Protein AF-A0AAT9R6N8-F1 (afdb_monomer_lite)

pLDDT: mean 73.33, std 14.01, range [37.59, 91.81]

Sequence (185 aa):
MATAAVGALLLGGFPLAAIGKIHGLGDIALAAGGLALAMVGVFWAIWWTGEVLTPRFTTLRSLQDPPLADLRAEIAAAPELFFGPFGTTVEELGRACRLHTAVAVNLTARLARERDEDRSAELNRALTAARVNIAHATARRRALVELVHAWQVRGALRRARVQTMLASLLVVVGAVLFLLATDEG

Foldseek 3Di:
DVVVVVVCVVVVPPVVVLPVPQPDPVLVVLLVVLVVLLVVLVVLLVVLVVVLVDDDDQAPVCCPPPLNVVVVVVCQVPQCVLQPPQDSDPVSLVVQLVVLVVLLVVLVVVLVVDPDPVVNVVSVVVNVVSVVSNVVSVVSNVVSSVVSVVSVSVSSVVVSVVSNVVSVVSNVVSVVSNVVSRVVD

Structure (mmCIF, N/CA/C/O backbone):
data_AF-A0AAT9R6N8-F1
#
_entry.id   AF-A0AAT9R6N8-F1
#
loop_
_atom_site.group_PDB
_atom_site.id
_atom_site.type_symbol
_atom_site.label_atom_id
_atom_site.label_alt_id
_atom_site.label_comp_id
_atom_site.label_asym_id
_atom_site.label_entity_id
_atom_site.label_seq_id
_atom_site.pdbx_PDB_ins_code
_atom_site.Cartn_x
_atom_site.Cartn_y
_atom_site.Cartn_z
_atom_site.occupancy
_atom_site.B_iso_or_equiv
_atom_site.auth_seq_id
_atom_site.auth_comp_id
_atom_site.auth_asym_id
_atom_site.auth_atom_id
_atom_site.pdbx_PDB_model_num
ATOM 1 N N . MET A 1 1 ? 29.891 -4.255 -13.074 1.00 37.59 1 MET A N 1
ATOM 2 C CA . MET A 1 1 ? 31.247 -3.976 -13.597 1.00 37.59 1 MET A CA 1
ATOM 3 C C . MET A 1 1 ? 31.301 -3.730 -15.116 1.00 37.59 1 MET A C 1
ATOM 5 O O . MET A 1 1 ? 32.386 -3.529 -15.631 1.00 37.59 1 MET A O 1
ATOM 9 N N . ALA A 1 2 ? 30.169 -3.641 -15.833 1.00 45.34 2 ALA A N 1
ATOM 10 C CA . ALA A 1 2 ? 30.154 -3.271 -17.258 1.00 45.34 2 ALA A CA 1
ATOM 11 C C . ALA A 1 2 ? 30.266 -1.749 -17.510 1.00 45.34 2 ALA A C 1
ATOM 13 O O . ALA A 1 2 ? 30.797 -1.322 -18.527 1.00 45.34 2 ALA A O 1
ATOM 14 N N . THR A 1 3 ? 29.832 -0.913 -16.562 1.00 44.31 3 THR A N 1
ATOM 15 C CA . THR A 1 3 ? 29.860 0.558 -16.679 1.00 44.31 3 THR A CA 1
ATOM 16 C C . THR A 1 3 ? 31.271 1.148 -16.623 1.00 44.31 3 THR A C 1
ATOM 18 O O . THR A 1 3 ? 31.547 2.137 -17.293 1.00 44.31 3 THR A O 1
ATOM 21 N N . ALA A 1 4 ? 32.186 0.513 -15.884 1.00 43.03 4 ALA A N 1
ATOM 22 C CA . ALA A 1 4 ? 33.587 0.928 -15.815 1.00 43.03 4 ALA A CA 1
ATOM 23 C C . ALA A 1 4 ? 34.338 0.670 -17.134 1.00 43.03 4 ALA A C 1
ATOM 25 O O . ALA A 1 4 ? 35.190 1.464 -17.513 1.00 43.03 4 ALA A O 1
ATOM 26 N N . ALA A 1 5 ? 33.978 -0.392 -17.863 1.00 46.34 5 ALA A N 1
ATOM 27 C CA . ALA A 1 5 ? 34.578 -0.713 -19.155 1.00 46.34 5 ALA A CA 1
ATOM 28 C C . ALA A 1 5 ? 34.135 0.266 -20.255 1.00 46.34 5 ALA A C 1
ATOM 30 O O . ALA A 1 5 ? 34.955 0.694 -21.056 1.00 46.34 5 ALA A O 1
ATOM 31 N N . VAL A 1 6 ? 32.866 0.692 -20.249 1.00 52.72 6 VAL A N 1
ATOM 32 C CA . VAL A 1 6 ? 32.351 1.704 -21.193 1.00 52.72 6 VAL A CA 1
ATOM 33 C C . VAL A 1 6 ? 32.919 3.094 -20.885 1.00 52.72 6 VAL A C 1
ATOM 35 O O . VAL A 1 6 ? 33.288 3.824 -21.800 1.00 52.72 6 VAL A O 1
ATOM 38 N N . GLY A 1 7 ? 33.070 3.441 -19.601 1.00 43.38 7 GLY A N 1
ATOM 39 C CA . GLY A 1 7 ? 33.751 4.671 -19.186 1.00 43.38 7 GLY A CA 1
ATOM 40 C C . GLY A 1 7 ? 35.229 4.688 -19.584 1.00 43.38 7 GLY A C 1
ATOM 41 O O . GLY A 1 7 ? 35.713 5.702 -20.075 1.00 43.38 7 GLY A O 1
ATOM 42 N N . ALA A 1 8 ? 35.926 3.555 -19.455 1.00 48.56 8 ALA A N 1
ATOM 43 C CA . ALA A 1 8 ? 37.306 3.406 -19.910 1.00 48.56 8 ALA A CA 1
ATOM 44 C C . ALA A 1 8 ? 37.433 3.422 -21.443 1.00 48.56 8 ALA A C 1
ATOM 46 O O . ALA A 1 8 ? 38.432 3.916 -21.947 1.00 48.56 8 ALA A O 1
ATOM 47 N N . LEU A 1 9 ? 36.425 2.954 -22.187 1.00 51.56 9 LEU A N 1
ATOM 48 C CA . LEU A 1 9 ? 36.408 3.029 -23.652 1.00 51.56 9 LEU A CA 1
ATOM 49 C C . LEU A 1 9 ? 36.183 4.468 -24.163 1.00 51.56 9 LEU A C 1
ATOM 51 O O . LEU A 1 9 ? 36.751 4.854 -25.178 1.00 51.56 9 LEU A O 1
ATOM 55 N N . LEU A 1 10 ? 35.386 5.272 -23.446 1.00 51.88 10 LEU A N 1
ATOM 56 C CA . LEU A 1 10 ? 35.118 6.679 -23.783 1.00 51.88 10 LEU A CA 1
ATOM 57 C C . LEU A 1 10 ? 36.231 7.641 -23.327 1.00 51.88 10 LEU A C 1
ATOM 59 O O . LEU A 1 10 ? 36.491 8.630 -24.006 1.00 51.88 10 LEU A O 1
ATOM 63 N N . LEU A 1 11 ? 36.890 7.367 -22.195 1.00 49.91 11 LEU A N 1
ATOM 64 C CA . LEU A 1 11 ? 38.003 8.179 -21.670 1.00 49.91 11 LEU A CA 1
ATOM 65 C C . LEU A 1 11 ? 39.380 7.708 -22.165 1.00 49.91 11 LEU A C 1
ATOM 67 O O . LEU A 1 11 ? 40.318 8.500 -22.232 1.00 49.91 11 LEU A O 1
ATOM 71 N N . GLY A 1 12 ? 39.516 6.430 -22.516 1.00 46.19 12 GLY A N 1
ATOM 72 C CA . GLY A 1 12 ? 40.761 5.793 -22.935 1.00 46.19 12 GLY A CA 1
ATOM 73 C C . GLY A 1 12 ? 41.055 5.975 -24.419 1.00 46.19 12 GLY A C 1
ATOM 74 O O . GLY A 1 12 ? 41.117 5.002 -25.157 1.00 46.19 12 GLY A O 1
ATOM 75 N N . GLY A 1 13 ? 41.242 7.218 -24.860 1.00 46.34 13 GLY A N 1
ATOM 76 C CA . GLY A 1 13 ? 42.179 7.558 -25.941 1.00 46.34 13 GLY A CA 1
ATOM 77 C C . GLY A 1 13 ? 41.947 7.024 -27.362 1.00 46.34 13 GLY A C 1
ATOM 78 O O . GLY A 1 13 ? 42.734 7.371 -28.236 1.00 46.34 13 GLY A O 1
ATOM 79 N N . PHE A 1 14 ? 40.906 6.243 -27.651 1.00 47.03 14 PHE A N 1
ATOM 80 C CA . PHE A 1 14 ? 40.629 5.781 -29.019 1.00 47.03 14 PHE A CA 1
ATOM 81 C C . PHE A 1 14 ? 40.011 6.837 -29.964 1.00 47.03 14 PHE A C 1
ATOM 83 O O . PHE A 1 14 ? 40.351 6.814 -31.147 1.00 47.03 14 PHE A O 1
ATOM 90 N N . PRO A 1 15 ? 39.194 7.820 -29.515 1.00 48.53 15 PRO A N 1
ATOM 91 C CA . PRO A 1 15 ? 38.593 8.789 -30.440 1.00 48.53 15 PRO A CA 1
ATOM 92 C C . PRO A 1 15 ? 39.596 9.785 -31.042 1.00 48.53 15 PRO A C 1
ATOM 94 O O . PRO A 1 15 ? 39.320 10.381 -32.076 1.00 48.53 15 PRO A O 1
ATOM 97 N N . LEU A 1 16 ? 40.760 9.984 -30.412 1.00 43.94 16 LEU A N 1
ATOM 98 C CA . LEU A 1 16 ? 41.745 10.977 -30.858 1.00 43.94 16 LEU A CA 1
ATOM 99 C C . LEU A 1 16 ? 42.664 10.460 -31.976 1.00 43.94 16 LEU A C 1
ATOM 101 O O . LEU A 1 16 ? 43.246 11.266 -32.695 1.00 43.94 16 LEU A O 1
ATOM 105 N N . ALA A 1 17 ? 42.761 9.140 -32.169 1.00 47.09 17 ALA A N 1
ATOM 106 C CA . ALA A 1 17 ? 43.573 8.544 -33.233 1.00 47.09 17 ALA A CA 1
ATOM 107 C C . ALA A 1 17 ? 42.864 8.521 -34.605 1.00 47.09 17 ALA A C 1
ATOM 109 O O . ALA A 1 17 ? 43.527 8.375 -35.628 1.00 47.09 17 ALA A O 1
ATOM 110 N N . ALA A 1 18 ? 41.537 8.701 -34.642 1.00 47.19 18 ALA A N 1
ATOM 111 C CA . ALA A 1 18 ? 40.725 8.587 -35.860 1.00 47.19 18 ALA A CA 1
ATOM 112 C C . ALA A 1 18 ? 40.313 9.936 -36.488 1.00 47.19 18 ALA A C 1
ATOM 114 O O . ALA A 1 18 ? 39.728 9.963 -37.568 1.00 47.19 18 ALA A O 1
ATOM 115 N N . ILE A 1 19 ? 40.661 11.073 -35.868 1.00 47.75 19 ILE A N 1
ATOM 116 C CA . ILE A 1 19 ? 40.322 12.420 -36.379 1.00 47.75 19 ILE A CA 1
ATOM 117 C C . ILE A 1 19 ? 40.991 12.714 -37.739 1.00 47.75 19 ILE A C 1
ATOM 119 O O . ILE A 1 19 ? 40.532 13.576 -38.482 1.00 47.75 19 ILE A O 1
ATOM 123 N N . GLY A 1 20 ? 42.037 11.970 -38.110 1.00 46.25 20 GLY A N 1
ATOM 124 C CA . GLY A 1 20 ? 42.764 12.154 -39.369 1.00 46.25 20 GLY A CA 1
ATOM 125 C C . GLY A 1 20 ? 42.122 11.555 -40.630 1.00 46.25 20 GLY A C 1
ATOM 126 O O . GLY A 1 20 ? 42.688 11.739 -41.704 1.00 46.25 20 GLY A O 1
ATOM 127 N N . LYS A 1 21 ? 40.994 10.832 -40.537 1.00 47.84 21 LYS A N 1
ATOM 128 C CA . LYS A 1 21 ? 40.436 10.056 -41.669 1.00 47.84 21 LYS A CA 1
ATOM 129 C C . LYS A 1 21 ? 39.046 10.468 -42.162 1.00 47.84 21 LYS A C 1
ATOM 131 O O . LYS A 1 21 ? 38.583 9.941 -43.165 1.00 47.84 21 LYS A O 1
ATOM 136 N N . ILE A 1 22 ? 38.411 11.461 -41.548 1.00 48.31 22 ILE A N 1
ATOM 137 C CA . ILE A 1 22 ? 37.042 11.862 -41.897 1.00 48.31 22 ILE A CA 1
ATOM 138 C C . ILE A 1 22 ? 37.070 12.782 -43.132 1.00 48.31 22 ILE A C 1
ATOM 140 O O . ILE A 1 22 ? 37.383 13.965 -43.010 1.00 48.31 22 ILE A O 1
ATOM 144 N N . HIS A 1 23 ? 36.765 12.255 -44.324 1.00 49.88 23 HIS A N 1
ATOM 145 C CA . HIS A 1 23 ? 36.825 13.011 -45.591 1.00 49.88 23 HIS A CA 1
ATOM 146 C C . HIS A 1 23 ? 35.449 13.385 -46.186 1.00 49.88 23 HIS A C 1
ATOM 148 O O . HIS A 1 23 ? 35.392 13.917 -47.295 1.00 49.88 23 HIS A O 1
ATOM 154 N N . GLY A 1 24 ? 34.337 13.204 -45.457 1.00 56.88 24 GLY A N 1
ATOM 155 C CA . GLY A 1 24 ? 32.991 13.532 -45.947 1.00 56.88 24 GLY A CA 1
ATOM 156 C C . GLY A 1 24 ? 32.062 14.180 -44.913 1.00 56.88 24 GLY A C 1
ATOM 157 O O . GLY A 1 24 ? 32.023 13.790 -43.749 1.00 56.88 24 GLY A O 1
ATOM 158 N N . LEU A 1 25 ? 31.237 15.144 -45.355 1.00 58.31 25 LEU A N 1
ATOM 159 C CA . LEU A 1 25 ? 30.148 15.739 -44.552 1.00 58.31 25 LEU A CA 1
ATOM 160 C C . LEU A 1 25 ? 29.141 14.685 -44.045 1.00 58.31 25 LEU A C 1
ATOM 162 O O . LEU A 1 25 ? 28.528 14.884 -42.997 1.00 58.31 25 LEU A O 1
ATOM 166 N N . GLY A 1 26 ? 28.985 13.574 -44.776 1.00 58.38 26 GLY A N 1
ATOM 167 C CA . GLY A 1 26 ? 28.140 12.441 -44.391 1.00 58.38 26 GLY A CA 1
ATOM 168 C C . GLY A 1 26 ? 28.642 11.730 -43.134 1.00 58.38 26 GLY A C 1
ATOM 169 O O . GLY A 1 26 ? 27.860 11.517 -42.211 1.00 58.38 26 GLY A O 1
ATOM 170 N N . ASP A 1 27 ? 29.946 11.470 -43.047 1.00 58.12 27 ASP A N 1
ATOM 171 C CA . ASP A 1 27 ? 30.563 10.765 -41.916 1.00 58.12 27 ASP A CA 1
ATOM 172 C C . ASP A 1 27 ? 30.564 11.626 -40.649 1.00 58.12 27 ASP A C 1
ATOM 174 O O . ASP A 1 27 ? 30.305 11.136 -39.550 1.00 58.12 27 ASP A O 1
ATOM 178 N N . ILE A 1 28 ? 30.746 12.944 -40.802 1.00 62.62 28 ILE A N 1
ATOM 179 C CA . ILE A 1 28 ? 30.618 13.913 -39.703 1.00 62.62 28 ILE A CA 1
ATOM 180 C C . ILE A 1 28 ? 29.183 13.931 -39.160 1.00 62.62 28 ILE A C 1
ATOM 182 O O . ILE A 1 28 ? 28.985 13.926 -37.943 1.00 62.62 28 ILE A O 1
ATOM 186 N N . ALA A 1 29 ? 28.176 13.938 -40.039 1.00 67.38 29 ALA A N 1
ATOM 187 C CA . ALA A 1 29 ? 26.772 13.923 -39.631 1.00 67.38 29 ALA A CA 1
ATOM 188 C C . ALA A 1 29 ? 26.394 12.610 -38.925 1.00 67.38 29 ALA A C 1
ATOM 190 O O . ALA A 1 29 ? 25.669 12.630 -37.928 1.00 67.38 29 ALA A O 1
ATOM 191 N N . LEU A 1 30 ? 26.923 11.480 -39.398 1.00 65.38 30 LEU A N 1
ATOM 192 C CA . LEU A 1 30 ? 26.716 10.158 -38.807 1.00 65.38 30 LEU A CA 1
ATOM 193 C C . LEU A 1 30 ? 27.395 10.028 -37.435 1.00 65.38 30 LEU A C 1
ATOM 195 O O . LEU A 1 30 ? 26.761 9.582 -36.476 1.00 65.38 30 LEU A O 1
ATOM 199 N N . ALA A 1 31 ? 28.639 10.497 -37.304 1.00 63.94 31 ALA A N 1
ATOM 200 C CA . ALA A 1 31 ? 29.373 10.509 -36.041 1.00 63.94 31 ALA A CA 1
ATOM 201 C C . ALA A 1 31 ? 28.718 11.434 -35.000 1.00 63.94 31 ALA A C 1
ATOM 203 O O . ALA A 1 31 ? 28.517 11.037 -33.849 1.00 63.94 31 ALA A O 1
ATOM 204 N N . ALA A 1 32 ? 28.318 12.646 -35.404 1.00 69.38 32 ALA A N 1
ATOM 205 C CA . ALA A 1 32 ? 27.594 13.578 -34.539 1.00 69.38 32 ALA A CA 1
ATOM 206 C C . ALA A 1 32 ? 26.216 13.028 -34.130 1.00 69.38 32 ALA A C 1
ATOM 208 O O . ALA A 1 32 ? 25.821 13.149 -32.968 1.00 69.38 32 ALA A O 1
ATOM 209 N N . GLY A 1 33 ? 25.508 12.375 -35.057 1.00 69.00 33 GLY A N 1
ATOM 210 C CA . GLY A 1 33 ? 24.232 11.710 -34.796 1.00 69.00 33 GLY A CA 1
ATOM 211 C C . GLY A 1 33 ? 24.358 10.564 -33.793 1.00 69.00 33 GLY A C 1
ATOM 212 O O . GLY A 1 33 ?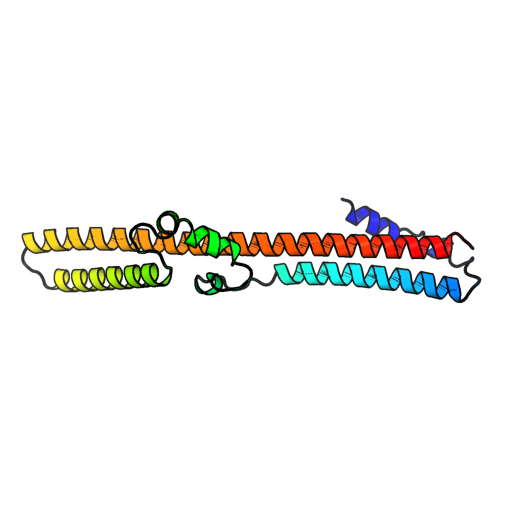 23.588 10.508 -32.834 1.00 69.00 33 GLY A O 1
ATOM 213 N N . GLY A 1 34 ? 25.360 9.693 -33.956 1.00 67.19 34 GLY A N 1
ATOM 214 C CA . GLY A 1 34 ? 25.644 8.592 -33.029 1.00 67.19 34 GLY A CA 1
ATOM 215 C C . GLY A 1 34 ? 25.982 9.081 -31.617 1.00 67.19 34 GLY A C 1
ATOM 216 O O . GLY A 1 34 ? 25.442 8.563 -30.634 1.00 67.19 34 GLY A O 1
ATOM 217 N N . LEU A 1 35 ? 26.796 10.138 -31.512 1.00 69.81 35 LEU A N 1
ATOM 218 C CA . LEU A 1 35 ? 27.145 10.766 -30.235 1.00 69.81 35 LEU A CA 1
ATOM 219 C C . LEU A 1 35 ? 25.921 11.389 -29.545 1.00 69.81 35 LEU A C 1
ATOM 221 O O . LEU A 1 35 ? 25.713 11.181 -28.348 1.00 69.81 35 LEU A O 1
ATOM 225 N N . ALA A 1 36 ? 25.082 12.112 -30.293 1.00 71.88 36 ALA A N 1
ATOM 226 C CA . ALA A 1 36 ? 23.853 12.700 -29.763 1.00 71.88 36 ALA A CA 1
ATOM 227 C C . ALA A 1 36 ? 22.883 11.621 -29.256 1.00 71.88 36 ALA A C 1
ATOM 229 O O . ALA A 1 36 ? 22.321 11.756 -28.167 1.00 71.88 36 ALA A O 1
ATOM 230 N N . LEU A 1 37 ? 22.737 10.516 -29.995 1.00 71.88 37 LEU A N 1
ATOM 231 C CA . LEU A 1 37 ? 21.903 9.379 -29.595 1.00 71.88 37 LEU A CA 1
ATOM 232 C C . LEU A 1 37 ? 22.395 8.753 -28.281 1.00 71.88 37 LEU A C 1
ATOM 234 O O . LEU A 1 37 ? 21.602 8.488 -27.374 1.00 71.88 37 LEU A O 1
ATOM 238 N N . ALA A 1 38 ? 23.712 8.564 -28.155 1.00 67.00 38 ALA A N 1
ATOM 239 C CA . ALA A 1 38 ? 24.330 8.040 -26.942 1.00 67.00 38 ALA A CA 1
ATOM 240 C C . ALA A 1 38 ? 24.110 8.979 -25.743 1.00 67.00 38 ALA A C 1
ATOM 242 O O . ALA A 1 38 ? 23.736 8.518 -24.663 1.00 67.00 38 ALA A O 1
ATOM 243 N N . MET A 1 39 ? 24.258 10.296 -25.934 1.00 71.19 39 MET A N 1
ATOM 244 C CA . MET A 1 39 ? 23.984 11.291 -24.890 1.00 71.19 39 MET A CA 1
ATOM 245 C C . MET A 1 39 ? 22.522 11.284 -24.437 1.00 71.19 39 MET A C 1
ATOM 247 O O . MET A 1 39 ? 22.259 11.330 -23.234 1.00 71.19 39 MET A O 1
ATOM 251 N N . VAL A 1 40 ? 21.571 11.179 -25.370 1.00 73.12 40 VAL A N 1
ATOM 252 C CA . VAL A 1 40 ? 20.142 11.057 -25.042 1.00 73.12 40 VAL A CA 1
ATOM 253 C C . VAL A 1 40 ? 19.888 9.794 -24.221 1.00 73.12 40 VAL A C 1
ATOM 255 O O . VAL A 1 40 ? 19.179 9.860 -23.220 1.00 73.12 40 VAL A O 1
ATOM 258 N N . GLY A 1 41 ? 20.515 8.666 -24.570 1.00 67.44 41 GLY A N 1
ATOM 259 C CA . GLY A 1 41 ? 20.397 7.417 -23.810 1.00 67.44 41 GLY A CA 1
ATOM 260 C C . GLY A 1 41 ? 20.907 7.547 -22.374 1.00 67.44 41 GLY A C 1
ATOM 261 O O . GLY A 1 41 ? 20.244 7.107 -21.433 1.00 67.44 41 GLY A O 1
ATOM 262 N N . VAL A 1 42 ? 22.050 8.211 -22.188 1.00 70.38 42 VAL A N 1
ATOM 263 C CA . VAL A 1 42 ? 22.617 8.483 -20.858 1.00 70.38 42 VAL A CA 1
ATOM 264 C C . VAL A 1 42 ? 21.707 9.410 -20.050 1.00 70.38 42 VAL A C 1
ATOM 266 O O . VAL A 1 42 ? 21.387 9.098 -18.902 1.00 70.38 42 VAL A O 1
ATOM 269 N N . PHE A 1 43 ? 21.240 10.514 -20.638 1.00 71.44 43 PHE A N 1
ATOM 270 C CA . PHE A 1 43 ? 20.344 11.453 -19.960 1.00 71.44 43 PHE A CA 1
ATOM 271 C C . PHE A 1 43 ? 19.022 10.786 -19.560 1.00 71.44 43 PHE A C 1
ATOM 273 O O . PHE A 1 43 ? 18.549 10.952 -18.436 1.00 71.44 43 PHE A O 1
ATOM 280 N N . TRP A 1 44 ? 18.469 9.957 -20.446 1.00 72.25 44 TRP A N 1
ATOM 281 C CA . TRP A 1 44 ? 17.259 9.178 -20.198 1.00 72.25 44 TRP A CA 1
ATOM 282 C C . TRP A 1 44 ? 17.422 8.203 -19.024 1.00 72.25 44 TRP A C 1
ATOM 284 O O . TRP A 1 44 ? 16.549 8.114 -18.159 1.00 72.25 44 TRP A O 1
ATOM 294 N N . ALA A 1 45 ? 18.564 7.514 -18.941 1.00 67.00 45 ALA A N 1
ATOM 295 C CA . ALA A 1 45 ? 18.873 6.617 -17.829 1.00 67.00 45 ALA A CA 1
ATOM 296 C C . ALA A 1 45 ? 19.010 7.366 -16.491 1.00 67.00 45 ALA A C 1
ATOM 298 O O . ALA A 1 45 ? 18.501 6.901 -15.466 1.00 67.00 45 ALA A O 1
ATOM 299 N N . ILE A 1 46 ? 19.660 8.536 -16.494 1.00 70.19 46 ILE A N 1
ATOM 300 C CA . ILE A 1 46 ? 19.811 9.385 -15.301 1.00 70.19 46 ILE A CA 1
ATOM 301 C C . ILE A 1 46 ? 18.445 9.884 -14.825 1.00 70.19 46 ILE A C 1
ATOM 303 O O . ILE A 1 46 ? 18.130 9.762 -13.641 1.00 70.19 46 ILE A O 1
ATOM 307 N N . TRP A 1 47 ? 17.612 10.380 -15.742 1.00 72.44 47 TRP A N 1
ATOM 308 C CA . TRP A 1 47 ? 16.274 10.882 -15.430 1.00 72.44 47 TRP A CA 1
ATOM 309 C C . TRP A 1 47 ? 15.401 9.816 -14.758 1.00 72.44 47 TRP A C 1
ATOM 311 O O . TRP A 1 47 ? 14.837 10.050 -13.689 1.00 72.44 47 TRP A O 1
ATOM 321 N N . TRP A 1 48 ? 15.362 8.607 -15.326 1.00 67.00 48 TRP A N 1
ATOM 322 C CA . TRP A 1 48 ? 14.582 7.502 -14.761 1.00 67.00 48 TRP A CA 1
ATOM 323 C C . TRP A 1 48 ? 15.102 7.041 -13.396 1.00 67.00 48 TRP A C 1
ATOM 325 O O . TRP A 1 48 ? 14.324 6.665 -12.520 1.00 67.00 48 TRP A O 1
ATOM 335 N N . THR A 1 49 ? 16.417 7.103 -13.185 1.00 60.69 49 THR A N 1
ATOM 336 C CA . THR A 1 49 ? 17.026 6.794 -11.883 1.00 60.69 49 THR A CA 1
ATOM 337 C C . THR A 1 49 ? 16.663 7.854 -10.835 1.00 60.69 49 THR A C 1
ATOM 339 O O . THR A 1 49 ? 16.414 7.515 -9.678 1.00 60.69 49 THR A O 1
ATOM 342 N N . GLY A 1 50 ? 16.559 9.124 -11.239 1.00 59.66 50 GLY A N 1
ATOM 343 C CA . GLY A 1 50 ? 16.136 10.233 -10.380 1.00 59.66 50 GLY A CA 1
ATOM 344 C C . GLY A 1 50 ? 14.679 10.135 -9.923 1.00 59.66 50 GLY A C 1
ATOM 345 O O . GLY A 1 50 ? 14.373 10.426 -8.768 1.00 59.66 50 GLY A O 1
ATOM 346 N N . GLU A 1 51 ? 13.778 9.657 -10.783 1.00 60.06 51 GLU A N 1
ATOM 347 C CA . GLU A 1 51 ? 12.352 9.536 -10.448 1.00 60.06 51 GLU A CA 1
ATOM 348 C C . GLU A 1 51 ? 12.097 8.515 -9.320 1.00 60.06 51 GLU A C 1
ATOM 350 O O . GLU A 1 51 ? 11.191 8.694 -8.506 1.00 60.06 51 GLU A O 1
ATOM 355 N N . VAL A 1 52 ? 12.956 7.496 -9.193 1.00 56.56 52 VAL A N 1
ATOM 356 C CA . VAL A 1 52 ? 12.913 6.500 -8.104 1.00 56.56 52 VAL A CA 1
ATOM 357 C C . VAL A 1 52 ? 13.320 7.099 -6.747 1.00 56.56 52 VAL A C 1
ATOM 359 O O . VAL A 1 52 ? 12.886 6.607 -5.706 1.00 56.56 52 VAL A O 1
ATOM 362 N N . LEU A 1 53 ? 14.111 8.177 -6.7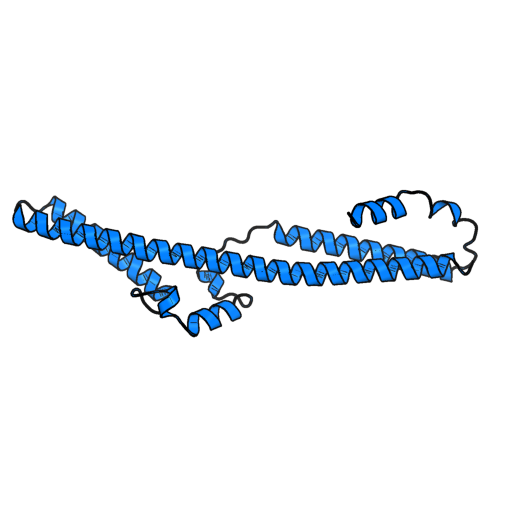39 1.00 50.22 53 LEU A N 1
ATOM 363 C CA . LEU A 1 53 ? 14.640 8.816 -5.526 1.00 50.22 53 LEU A CA 1
ATOM 364 C C . LEU A 1 53 ? 13.691 9.852 -4.905 1.00 50.22 53 LEU A C 1
ATOM 366 O O . LEU A 1 53 ? 13.992 10.370 -3.832 1.00 50.22 53 LEU A O 1
ATOM 370 N N . THR A 1 54 ? 12.546 10.148 -5.533 1.00 49.16 54 THR A N 1
ATOM 371 C CA . THR A 1 54 ? 11.526 11.041 -4.956 1.00 49.16 54 THR A CA 1
ATOM 372 C C . THR A 1 54 ? 10.417 10.221 -4.287 1.00 49.16 54 THR A C 1
ATOM 374 O O . THR A 1 54 ? 9.516 9.718 -4.964 1.00 49.16 54 THR A O 1
ATOM 377 N N . PRO A 1 55 ? 10.459 10.026 -2.953 1.00 50.78 55 PRO A N 1
ATOM 378 C CA . PRO A 1 55 ? 9.481 9.193 -2.269 1.00 50.78 55 PRO A CA 1
ATOM 379 C C . PRO A 1 55 ? 8.099 9.844 -2.349 1.00 50.78 55 PRO A C 1
ATOM 381 O O . PRO A 1 55 ? 7.848 10.906 -1.780 1.00 50.78 55 PRO A O 1
ATOM 384 N N . ARG A 1 56 ? 7.174 9.189 -3.051 1.00 58.75 56 ARG A N 1
ATOM 385 C CA . ARG A 1 56 ? 5.757 9.553 -3.009 1.00 58.75 56 ARG A CA 1
ATOM 386 C C . ARG A 1 56 ? 5.184 9.090 -1.674 1.00 58.75 56 ARG A C 1
ATOM 388 O O . ARG A 1 56 ? 5.385 7.945 -1.278 1.00 58.75 56 ARG A O 1
ATOM 395 N N . PHE A 1 57 ? 4.456 9.963 -0.984 1.00 55.06 57 PHE A N 1
ATOM 396 C CA . PHE A 1 57 ? 3.757 9.599 0.247 1.00 55.06 57 PHE A CA 1
ATOM 397 C C . PHE A 1 57 ? 2.735 8.481 -0.029 1.00 55.06 57 PHE A C 1
ATOM 399 O O . PHE A 1 57 ? 1.687 8.717 -0.631 1.00 55.06 57 PHE A O 1
ATOM 406 N N . THR A 1 58 ? 3.032 7.256 0.413 1.00 62.91 58 THR A N 1
ATOM 407 C CA . THR A 1 58 ? 2.127 6.110 0.272 1.00 62.91 58 THR A CA 1
ATOM 408 C C . THR A 1 58 ? 1.036 6.184 1.340 1.00 62.91 58 THR A C 1
ATOM 410 O O . THR A 1 58 ? 1.303 6.207 2.540 1.00 62.91 58 THR A O 1
ATOM 413 N N . THR A 1 59 ? -0.225 6.196 0.912 1.00 70.50 59 THR A N 1
ATOM 414 C CA . THR A 1 59 ? -1.394 6.111 1.802 1.00 70.50 59 THR A CA 1
ATOM 415 C C . THR A 1 59 ? -2.367 5.064 1.276 1.00 70.50 59 THR A C 1
ATOM 417 O O . THR A 1 59 ? -2.328 4.718 0.100 1.00 70.50 59 THR A O 1
ATOM 420 N N . LEU A 1 60 ? -3.308 4.588 2.093 1.00 71.44 60 LEU A N 1
ATOM 421 C CA . LEU A 1 60 ? -4.335 3.645 1.619 1.00 71.44 60 LEU A CA 1
ATOM 422 C C . LEU A 1 60 ? -5.236 4.227 0.517 1.00 71.44 60 LEU A C 1
ATOM 424 O O . LEU A 1 60 ? -5.873 3.474 -0.209 1.00 71.44 60 LEU A O 1
ATOM 428 N N . ARG A 1 61 ? -5.258 5.556 0.347 1.00 71.62 61 ARG A N 1
ATOM 429 C CA . ARG A 1 61 ? -5.944 6.212 -0.772 1.00 71.62 61 ARG A CA 1
ATOM 430 C C . ARG A 1 61 ? -5.251 5.947 -2.112 1.00 71.62 61 ARG A C 1
ATOM 432 O O . ARG A 1 61 ? -5.936 5.867 -3.123 1.00 71.62 61 ARG A O 1
ATOM 439 N N . SER A 1 62 ? -3.931 5.737 -2.105 1.00 71.31 62 SER A N 1
ATOM 440 C CA . SER A 1 62 ? -3.167 5.389 -3.314 1.00 71.31 62 SER A CA 1
ATOM 441 C C . SER A 1 62 ? -3.551 4.028 -3.898 1.00 71.31 62 SER A C 1
ATOM 443 O O . SER A 1 62 ? -3.282 3.763 -5.058 1.00 71.31 62 SER A O 1
ATOM 445 N N . LEU A 1 63 ? -4.277 3.188 -3.152 1.00 72.56 63 LEU A N 1
ATOM 446 C CA . LEU A 1 63 ? -4.843 1.932 -3.656 1.00 72.56 63 LEU A CA 1
ATOM 447 C C . LEU A 1 63 ? -5.852 2.152 -4.804 1.00 72.56 63 LEU A C 1
ATOM 449 O O . LEU A 1 63 ? -6.153 1.224 -5.548 1.00 72.56 63 LEU A O 1
ATOM 453 N N . GLN A 1 64 ? -6.354 3.382 -4.971 1.00 77.38 64 GLN A N 1
ATOM 454 C CA . GLN A 1 64 ? -7.190 3.758 -6.111 1.00 77.38 64 GLN A CA 1
ATOM 455 C C . GLN A 1 64 ? -6.397 4.108 -7.374 1.00 77.38 64 GLN A C 1
ATOM 457 O O . GLN A 1 64 ? -6.987 4.160 -8.456 1.00 77.38 64 GLN A O 1
ATOM 462 N N . ASP A 1 65 ? -5.085 4.310 -7.261 1.00 78.69 65 ASP A N 1
ATOM 463 C CA . ASP A 1 65 ? -4.257 4.744 -8.377 1.00 78.69 65 ASP A CA 1
ATOM 464 C C . ASP A 1 65 ? -4.205 3.653 -9.470 1.00 78.69 65 ASP A C 1
ATOM 466 O O . ASP A 1 65 ? -4.059 2.466 -9.157 1.00 78.69 65 ASP A O 1
ATOM 470 N N . PRO A 1 66 ? -4.255 4.026 -10.767 1.00 77.38 66 PRO A N 1
ATOM 471 C CA . PRO A 1 66 ? -4.173 3.084 -11.886 1.00 77.38 66 PRO A CA 1
ATOM 472 C C . PRO A 1 66 ? -3.047 2.031 -11.807 1.00 77.38 66 PRO A C 1
ATOM 474 O O . PRO A 1 66 ? -3.327 0.868 -12.092 1.00 77.38 66 PRO A O 1
ATOM 477 N N . PRO A 1 67 ? -1.797 2.356 -11.396 1.00 73.00 67 PRO A N 1
ATOM 478 C CA . PRO A 1 67 ? -0.715 1.367 -11.318 1.00 73.00 67 PRO A CA 1
ATOM 479 C C . PRO A 1 67 ? -0.916 0.271 -10.261 1.00 73.00 67 PRO A C 1
ATOM 481 O O . PRO A 1 67 ? -0.141 -0.681 -10.237 1.00 73.00 67 PRO A O 1
ATOM 484 N N . LEU A 1 68 ? -1.914 0.395 -9.384 1.00 79.50 68 LEU A N 1
ATOM 485 C CA . LEU A 1 68 ? -2.241 -0.590 -8.350 1.00 79.50 68 LEU A CA 1
ATOM 486 C C . LEU A 1 68 ? -3.496 -1.407 -8.696 1.00 79.50 68 LEU A C 1
ATOM 488 O O . LEU A 1 68 ? -4.021 -2.108 -7.834 1.00 79.50 68 LEU A O 1
ATOM 492 N N . ALA A 1 69 ? -3.963 -1.356 -9.949 1.00 81.38 69 ALA A N 1
ATOM 493 C CA . ALA A 1 69 ? -5.128 -2.111 -10.408 1.00 81.38 69 ALA A CA 1
ATOM 494 C C . ALA A 1 69 ? -4.995 -3.626 -10.167 1.00 81.38 69 ALA A C 1
ATOM 496 O O . ALA A 1 69 ? -5.949 -4.231 -9.686 1.00 81.38 69 ALA A O 1
ATOM 497 N N . ASP A 1 70 ? -3.814 -4.202 -10.410 1.00 80.88 70 ASP A N 1
ATOM 498 C CA . ASP A 1 70 ? -3.544 -5.627 -10.168 1.00 80.88 70 ASP A CA 1
ATOM 499 C C . ASP A 1 70 ? -3.655 -5.975 -8.678 1.00 80.88 70 ASP A C 1
ATOM 501 O O . ASP A 1 70 ? -4.318 -6.938 -8.304 1.00 80.88 70 ASP A O 1
ATOM 505 N N . LEU A 1 71 ? -3.072 -5.143 -7.805 1.00 82.06 71 LEU A N 1
ATOM 506 C CA . LEU A 1 71 ? -3.185 -5.318 -6.356 1.00 82.06 71 LEU A CA 1
ATOM 507 C C . LEU A 1 71 ? -4.643 -5.196 -5.895 1.00 82.06 71 LEU A C 1
ATOM 509 O O . LEU A 1 71 ? -5.090 -5.948 -5.035 1.00 82.06 71 LEU A O 1
ATOM 513 N N . ARG A 1 72 ? -5.403 -4.258 -6.467 1.00 85.81 72 ARG A N 1
ATOM 514 C CA . ARG A 1 72 ? -6.829 -4.099 -6.166 1.00 85.81 72 ARG A CA 1
ATOM 515 C C . ARG A 1 72 ? -7.640 -5.315 -6.615 1.00 85.81 72 ARG A C 1
ATOM 517 O O . ARG A 1 72 ? -8.553 -5.699 -5.894 1.00 85.81 72 ARG A O 1
ATOM 524 N N . ALA A 1 73 ? -7.312 -5.914 -7.758 1.00 85.38 73 ALA A N 1
ATOM 525 C CA . ALA A 1 73 ? -7.950 -7.143 -8.224 1.00 85.38 73 ALA A CA 1
ATOM 526 C C . ALA A 1 73 ? -7.657 -8.321 -7.280 1.00 85.38 73 ALA A C 1
ATOM 528 O O . ALA A 1 73 ? -8.581 -9.037 -6.905 1.00 85.38 73 ALA A O 1
ATOM 529 N N . GLU A 1 74 ? -6.412 -8.459 -6.817 1.00 85.81 74 GLU A N 1
ATOM 530 C CA . GLU A 1 74 ? -6.020 -9.485 -5.840 1.00 85.81 74 GLU A CA 1
ATOM 531 C C . GLU A 1 74 ? -6.758 -9.311 -4.501 1.00 85.81 74 GLU A C 1
ATOM 533 O O . GLU A 1 74 ? -7.301 -10.261 -3.939 1.00 85.81 74 GLU A O 1
ATOM 538 N N . ILE A 1 75 ? -6.847 -8.069 -4.009 1.00 86.75 75 ILE A N 1
ATOM 539 C CA . ILE A 1 75 ? -7.591 -7.746 -2.785 1.00 86.75 75 ILE A CA 1
ATOM 540 C C . ILE A 1 75 ? -9.085 -8.030 -2.960 1.00 86.75 75 ILE A C 1
ATOM 542 O O . ILE A 1 75 ? -9.715 -8.551 -2.043 1.00 86.75 75 ILE A O 1
ATOM 546 N N . ALA A 1 76 ? -9.654 -7.707 -4.122 1.00 86.38 76 ALA A N 1
ATOM 547 C CA . ALA A 1 76 ? -11.057 -7.975 -4.420 1.00 86.38 76 ALA A CA 1
ATOM 548 C C . ALA A 1 76 ? -11.362 -9.478 -4.536 1.00 86.38 76 ALA A C 1
ATOM 550 O O . ALA A 1 76 ? -12.480 -9.885 -4.233 1.00 86.38 76 ALA A O 1
ATOM 551 N N . ALA A 1 77 ? -10.386 -10.297 -4.939 1.00 89.44 77 ALA A N 1
ATOM 552 C CA . ALA A 1 77 ? -10.542 -11.746 -5.030 1.00 89.44 77 ALA A CA 1
ATOM 553 C C . ALA A 1 77 ? -10.593 -12.430 -3.652 1.00 89.44 77 ALA A C 1
ATOM 555 O O . ALA A 1 77 ? -11.290 -13.429 -3.494 1.00 89.44 77 ALA A O 1
ATOM 556 N N . ALA A 1 78 ? -9.880 -11.898 -2.654 1.00 87.62 78 ALA A N 1
ATOM 557 C CA . ALA A 1 78 ? -9.814 -12.486 -1.314 1.00 87.62 78 ALA A CA 1
ATOM 558 C C . ALA A 1 78 ? -9.815 -11.425 -0.192 1.00 87.62 78 ALA A C 1
ATOM 560 O O . ALA A 1 78 ? -8.866 -11.356 0.594 1.00 87.62 78 ALA A O 1
ATOM 561 N N . PRO A 1 79 ? -10.874 -10.603 -0.060 1.00 85.44 79 PRO A N 1
ATOM 562 C CA . PRO A 1 79 ? -10.876 -9.444 0.839 1.00 85.44 79 PRO A CA 1
ATOM 563 C C . PRO A 1 79 ? -10.688 -9.829 2.311 1.00 85.44 79 PRO A C 1
ATOM 565 O O . PRO A 1 79 ? -10.029 -9.118 3.071 1.00 85.44 79 PRO A O 1
ATOM 568 N N . GLU A 1 80 ? -11.200 -10.988 2.713 1.00 85.19 80 GLU A N 1
ATOM 569 C CA . GLU A 1 80 ? -11.129 -11.485 4.089 1.00 85.19 80 GLU A CA 1
ATOM 570 C C . GLU A 1 80 ? -9.688 -11.740 4.550 1.00 85.19 80 GLU A C 1
ATOM 572 O O . GLU A 1 80 ? -9.357 -11.538 5.719 1.00 85.19 80 GLU A O 1
ATOM 577 N N . LEU A 1 81 ? -8.800 -12.101 3.619 1.00 84.56 81 LEU A N 1
ATOM 578 C CA . LEU A 1 81 ? -7.386 -12.350 3.898 1.00 84.56 81 LEU A CA 1
ATOM 579 C C . LEU A 1 81 ? -6.634 -11.050 4.228 1.00 84.56 81 LEU A C 1
ATOM 581 O O . LEU A 1 81 ? -5.686 -11.048 5.014 1.00 84.56 81 LEU A O 1
ATOM 585 N N . PHE A 1 82 ? -7.092 -9.932 3.662 1.00 83.19 82 PHE A N 1
ATOM 586 C CA . PHE A 1 82 ? -6.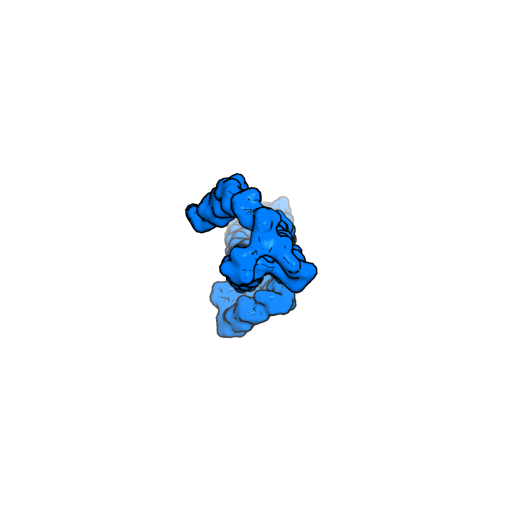472 -8.615 3.790 1.00 83.19 82 PHE A CA 1
ATOM 587 C C . PHE A 1 82 ? -7.076 -7.779 4.927 1.00 83.19 82 PHE A C 1
ATOM 589 O O . PHE A 1 82 ? -6.350 -7.121 5.678 1.00 83.19 82 PHE A O 1
ATOM 596 N N . PHE A 1 83 ? -8.400 -7.809 5.084 1.00 84.06 83 PHE A N 1
ATOM 597 C CA . PHE A 1 83 ? -9.128 -6.974 6.047 1.00 84.06 83 PHE A CA 1
ATOM 598 C C . PHE A 1 83 ? -9.538 -7.733 7.323 1.00 84.06 83 PHE A C 1
ATOM 600 O O . PHE A 1 83 ? -9.696 -7.117 8.385 1.00 84.06 83 PHE A O 1
ATOM 607 N N . GLY A 1 84 ? -9.617 -9.066 7.275 1.00 85.94 84 GLY A N 1
ATOM 608 C CA . GLY A 1 84 ? -10.038 -9.905 8.398 1.00 85.94 84 GLY A CA 1
ATOM 609 C C . GLY A 1 84 ? -11.486 -9.627 8.832 1.00 85.94 84 GLY A C 1
ATOM 610 O O . GLY A 1 84 ? -12.325 -9.301 8.000 1.00 85.94 84 GLY A O 1
ATOM 611 N N . PRO A 1 85 ? -11.805 -9.687 10.140 1.00 86.69 85 PRO A N 1
ATOM 612 C CA . PRO A 1 85 ? -13.169 -9.486 10.640 1.00 86.69 85 PRO A CA 1
ATOM 613 C C . PRO A 1 85 ? -13.627 -8.017 10.607 1.00 86.69 85 PRO A C 1
ATOM 615 O O . PRO A 1 85 ? -14.703 -7.694 11.101 1.00 86.69 85 PRO A O 1
ATOM 618 N N . PHE A 1 86 ? -12.804 -7.101 10.088 1.00 83.69 86 PHE A N 1
ATOM 619 C CA . PHE A 1 86 ? -13.052 -5.658 10.129 1.00 83.69 86 PHE A CA 1
ATOM 620 C C . PHE A 1 86 ? -13.704 -5.112 8.849 1.00 83.69 86 PHE A C 1
ATOM 622 O O . PHE A 1 86 ? -13.777 -3.894 8.675 1.00 83.69 86 PHE A O 1
ATOM 629 N N . GLY A 1 87 ? -14.170 -6.004 7.971 1.00 84.94 87 GLY A N 1
ATOM 630 C CA . GLY A 1 87 ? -14.879 -5.685 6.735 1.00 84.94 87 GLY A CA 1
ATOM 631 C C . GLY A 1 87 ? -14.190 -6.251 5.498 1.00 84.94 87 GLY A C 1
ATOM 632 O O . GLY A 1 87 ? -13.293 -7.080 5.590 1.00 84.94 87 GLY A O 1
ATOM 633 N N . THR A 1 88 ? -14.615 -5.769 4.338 1.00 83.94 88 THR A N 1
ATOM 634 C CA . THR A 1 88 ? -14.114 -6.148 3.007 1.00 83.94 88 THR A CA 1
ATOM 635 C C . THR A 1 88 ? -13.484 -4.973 2.261 1.00 83.94 88 THR A C 1
ATOM 637 O O . THR A 1 88 ? -12.925 -5.145 1.180 1.00 83.94 88 THR A O 1
ATOM 640 N N . THR A 1 89 ? -13.549 -3.767 2.837 1.00 85.12 89 THR A N 1
ATOM 641 C CA . THR A 1 89 ? -13.031 -2.540 2.225 1.00 85.12 89 THR A CA 1
ATOM 642 C C . THR A 1 89 ? -12.147 -1.730 3.174 1.00 85.12 89 THR A C 1
ATOM 644 O O . THR A 1 89 ? -12.257 -1.790 4.402 1.00 85.12 89 THR A O 1
ATOM 647 N N . VAL A 1 90 ? -11.293 -0.880 2.593 1.00 84.25 90 VAL A N 1
ATOM 648 C CA . VAL A 1 90 ? -10.455 0.082 3.333 1.00 84.25 90 VAL A CA 1
ATOM 649 C C . VAL A 1 90 ? -11.308 1.033 4.185 1.00 84.25 90 VAL A C 1
ATOM 651 O O . VAL A 1 90 ? -10.921 1.401 5.297 1.00 84.25 90 VAL A O 1
ATOM 654 N N . GLU A 1 91 ? -12.473 1.436 3.679 1.00 85.50 91 GLU A N 1
ATOM 655 C CA . GLU A 1 91 ? -13.389 2.332 4.385 1.00 85.50 91 GLU A CA 1
ATOM 656 C C . GLU A 1 91 ? -14.056 1.658 5.582 1.00 85.50 91 GLU A C 1
ATOM 658 O O . GLU A 1 91 ? -14.235 2.300 6.620 1.00 85.50 91 GLU A O 1
ATOM 663 N N . GLU A 1 92 ? -14.406 0.377 5.464 1.00 85.81 92 GLU A N 1
ATOM 664 C CA . GLU A 1 92 ? -14.931 -0.430 6.569 1.00 85.81 92 GLU A CA 1
ATOM 665 C C . GLU A 1 92 ? -13.878 -0.647 7.649 1.00 85.81 92 GLU A C 1
ATOM 667 O O . GLU A 1 92 ? -14.159 -0.366 8.813 1.00 85.81 92 GLU A O 1
ATOM 672 N N . LEU A 1 93 ? -12.637 -0.978 7.276 1.00 84.88 93 LEU A N 1
ATOM 673 C CA . LEU A 1 93 ? -11.524 -1.061 8.227 1.00 84.88 93 LEU A CA 1
ATOM 674 C C . LEU A 1 93 ? -11.313 0.280 8.952 1.00 84.88 93 LEU A C 1
ATOM 676 O O . LEU A 1 93 ? -11.133 0.332 10.171 1.00 84.88 93 LEU A O 1
ATOM 680 N N . GLY A 1 94 ? -11.376 1.394 8.216 1.00 85.06 94 GLY A N 1
ATOM 681 C CA . GLY A 1 94 ? -11.296 2.736 8.789 1.00 85.06 94 GLY A CA 1
ATOM 682 C C . GLY A 1 94 ? -12.453 3.052 9.743 1.00 85.06 94 GLY A C 1
ATOM 683 O O . GLY A 1 94 ? -12.232 3.663 10.792 1.00 85.06 94 GLY A O 1
ATOM 684 N N . ARG A 1 95 ? -13.678 2.630 9.405 1.00 86.88 95 ARG A N 1
ATOM 685 C CA . ARG A 1 95 ? -14.862 2.741 10.271 1.00 86.88 95 ARG A CA 1
ATOM 686 C C . ARG A 1 95 ? -14.711 1.893 11.533 1.00 86.88 95 ARG A C 1
ATOM 688 O O . ARG A 1 95 ? -14.935 2.426 12.617 1.00 86.88 95 ARG A O 1
ATOM 695 N N . ALA A 1 96 ? -14.267 0.644 11.412 1.00 84.44 96 ALA A N 1
ATOM 696 C CA . ALA A 1 96 ? -14.033 -0.263 12.533 1.00 84.44 96 ALA A CA 1
ATOM 697 C C . ALA A 1 96 ? -12.999 0.309 13.514 1.00 84.44 96 ALA A C 1
ATOM 699 O O . ALA A 1 96 ? -13.256 0.360 14.716 1.00 84.44 96 ALA A O 1
ATOM 700 N N . CYS A 1 97 ? -11.880 0.849 13.014 1.00 83.56 97 CYS A N 1
ATOM 701 C CA . CYS A 1 97 ? -10.901 1.546 13.853 1.00 83.56 97 CYS A CA 1
ATOM 702 C C . CYS A 1 97 ? -11.537 2.697 14.642 1.00 83.56 97 CYS A C 1
ATOM 704 O O . CYS A 1 97 ? -11.391 2.755 15.861 1.00 83.56 97 CYS A O 1
ATOM 706 N N . ARG A 1 98 ? -12.271 3.599 13.969 1.00 87.50 98 ARG A N 1
ATOM 707 C CA . ARG A 1 98 ? -12.922 4.741 14.637 1.00 87.50 98 ARG A CA 1
ATOM 708 C C . ARG A 1 98 ? -13.929 4.287 15.689 1.00 87.50 98 ARG A C 1
ATOM 710 O O . ARG A 1 98 ? -13.962 4.857 16.776 1.00 87.50 98 ARG A O 1
ATOM 717 N N . LEU A 1 99 ? -14.713 3.258 15.378 1.00 87.25 99 LEU A N 1
ATOM 718 C CA . LEU A 1 99 ? -15.707 2.701 16.286 1.00 87.25 99 LEU A CA 1
ATOM 719 C C . LEU A 1 99 ? -15.049 2.108 17.536 1.00 87.25 99 LEU A C 1
ATOM 721 O O . LEU A 1 99 ? -15.427 2.474 18.646 1.00 87.25 99 LEU A O 1
ATOM 725 N N . HIS A 1 100 ? -14.027 1.263 17.387 1.00 84.94 100 HIS A N 1
ATOM 726 C CA . HIS A 1 100 ? -13.341 0.675 18.539 1.00 84.94 100 HIS A CA 1
ATOM 727 C C . HIS A 1 100 ? -12.614 1.725 19.387 1.00 84.94 100 HIS A C 1
ATOM 729 O O . HIS A 1 100 ? -12.654 1.643 20.615 1.00 84.94 100 HIS A O 1
ATOM 735 N N . THR A 1 101 ? -12.019 2.751 18.768 1.00 82.75 101 THR A N 1
ATOM 736 C CA . THR A 1 101 ? -11.441 3.886 19.503 1.00 82.75 101 THR A CA 1
ATOM 737 C C . THR A 1 101 ? -12.507 4.648 20.290 1.00 82.75 101 THR A C 1
ATOM 739 O O . THR A 1 101 ? -12.305 4.909 21.474 1.00 82.75 101 THR A O 1
ATOM 742 N N . ALA A 1 102 ? -13.656 4.956 19.683 1.00 86.25 102 ALA A N 1
ATOM 743 C CA . ALA A 1 102 ? -14.753 5.637 20.371 1.00 86.25 102 ALA A CA 1
ATOM 744 C C . ALA A 1 102 ? -15.299 4.810 21.548 1.00 86.25 102 ALA A C 1
ATOM 746 O O . ALA A 1 102 ? -15.527 5.346 22.632 1.00 86.25 102 ALA A O 1
ATOM 747 N N . VAL A 1 103 ? -15.443 3.492 21.367 1.00 85.62 103 VAL A N 1
ATOM 748 C CA . VAL A 1 103 ? -15.840 2.564 22.437 1.00 85.62 103 VAL A CA 1
ATOM 749 C C . VAL A 1 103 ? -14.820 2.575 23.575 1.00 85.62 103 VAL A C 1
ATOM 751 O O . VAL A 1 103 ? -15.212 2.722 24.728 1.00 85.62 103 VAL A O 1
ATOM 754 N N . ALA A 1 104 ? -13.520 2.492 23.280 1.00 81.44 104 ALA A N 1
ATOM 755 C CA . ALA A 1 104 ? -12.476 2.525 24.304 1.00 81.44 104 ALA A CA 1
ATOM 756 C C . ALA A 1 104 ? -12.467 3.846 25.094 1.00 81.44 104 ALA A C 1
ATOM 758 O O . ALA A 1 104 ? -12.336 3.825 26.319 1.00 81.44 104 ALA A O 1
ATOM 759 N N . VAL A 1 105 ? -12.656 4.988 24.423 1.00 87.75 105 VAL A N 1
ATOM 760 C CA . VAL A 1 105 ? -12.760 6.305 25.077 1.00 87.75 105 VAL A CA 1
ATOM 761 C C . VAL A 1 105 ? -13.985 6.361 25.993 1.00 87.75 105 VAL A C 1
ATOM 763 O O . VAL A 1 105 ? -13.859 6.738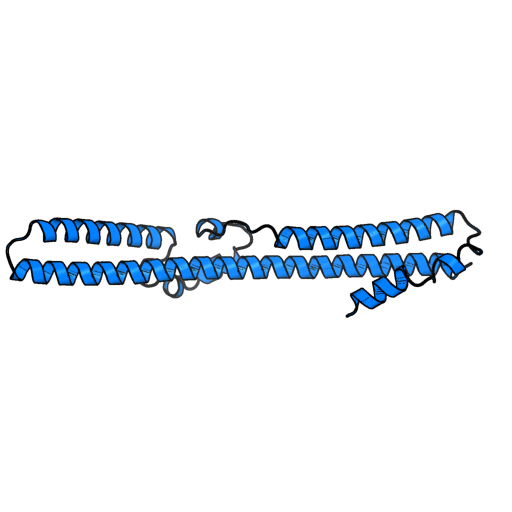 27.158 1.00 87.75 105 VAL A O 1
ATOM 766 N N . ASN A 1 106 ? -15.149 5.915 25.514 1.00 87.44 106 ASN A N 1
ATOM 767 C CA . ASN A 1 106 ? -16.377 5.888 26.310 1.00 87.44 106 ASN A CA 1
ATOM 768 C C . ASN A 1 106 ? -16.278 4.943 27.515 1.00 87.44 106 ASN A C 1
ATOM 770 O O . ASN A 1 106 ? -16.724 5.297 28.605 1.00 87.44 106 ASN A O 1
ATOM 774 N N . LEU A 1 107 ? -15.672 3.764 27.344 1.00 83.75 107 LEU A N 1
ATOM 775 C CA . LEU A 1 107 ? -15.428 2.818 28.436 1.00 83.75 107 LEU A CA 1
ATOM 776 C C . LEU A 1 107 ? -14.472 3.403 29.475 1.00 83.75 107 LEU A C 1
ATOM 778 O O . LEU A 1 107 ? -14.749 3.308 30.664 1.00 83.75 107 LEU A O 1
ATOM 782 N N . THR A 1 108 ? -13.405 4.077 29.042 1.00 84.56 108 THR A N 1
ATOM 783 C CA . THR A 1 108 ? -12.462 4.750 29.951 1.00 84.56 108 THR A CA 1
ATOM 784 C C . THR A 1 108 ? -13.161 5.856 30.750 1.00 84.56 108 THR A C 1
ATOM 786 O O . THR A 1 108 ? -12.982 5.956 31.962 1.00 84.56 108 THR A O 1
ATOM 789 N N . ALA A 1 109 ? -14.012 6.654 30.098 1.00 87.19 109 ALA A N 1
ATOM 790 C CA . ALA A 1 109 ? -14.781 7.707 30.759 1.00 87.19 109 ALA A CA 1
ATOM 791 C C . ALA A 1 109 ? -15.823 7.160 31.752 1.00 87.19 109 ALA A C 1
ATOM 793 O O . ALA A 1 109 ? -16.042 7.767 32.799 1.00 87.19 109 ALA A O 1
ATOM 794 N N . ARG A 1 110 ? -16.462 6.022 31.441 1.00 85.50 110 ARG A N 1
ATOM 795 C CA . ARG A 1 110 ? -17.373 5.326 32.366 1.00 85.50 110 ARG A CA 1
ATOM 796 C C . ARG A 1 110 ? -16.624 4.758 33.563 1.00 85.50 110 ARG A C 1
ATOM 798 O O . ARG A 1 110 ? -17.052 4.974 34.688 1.00 85.50 110 ARG A O 1
ATOM 805 N N . LEU A 1 111 ? -15.481 4.122 33.323 1.00 87.19 111 LEU A N 1
ATOM 806 C CA . LEU A 1 111 ? -14.648 3.536 34.367 1.00 87.19 111 LEU A CA 1
ATOM 807 C C . LEU A 1 111 ? -14.160 4.586 35.374 1.00 87.19 111 LEU A C 1
ATOM 809 O O . LEU A 1 111 ? -14.160 4.329 36.567 1.00 87.19 111 LEU A O 1
ATOM 813 N N . ALA A 1 112 ? -13.846 5.801 34.915 1.00 86.94 112 ALA A N 1
ATOM 814 C CA . ALA A 1 112 ? -13.456 6.910 35.790 1.00 86.94 112 ALA A CA 1
ATOM 815 C C . ALA A 1 112 ? -14.573 7.406 36.733 1.00 86.94 112 ALA A C 1
ATOM 817 O O . ALA A 1 112 ? -14.292 8.131 37.686 1.00 86.94 112 ALA A O 1
ATOM 818 N N . ARG A 1 113 ? -15.840 7.075 36.454 1.00 90.44 113 ARG A N 1
ATOM 819 C CA . ARG A 1 113 ? -17.007 7.487 37.256 1.00 90.44 113 ARG A CA 1
ATOM 820 C C . ARG A 1 113 ? -17.605 6.340 38.067 1.00 90.44 113 ARG A C 1
ATOM 822 O O . ARG A 1 113 ? -18.425 6.602 38.944 1.00 90.44 113 ARG A O 1
ATOM 829 N N . GLU A 1 114 ? -17.229 5.104 37.756 1.00 86.94 114 GLU A N 1
ATOM 830 C CA . G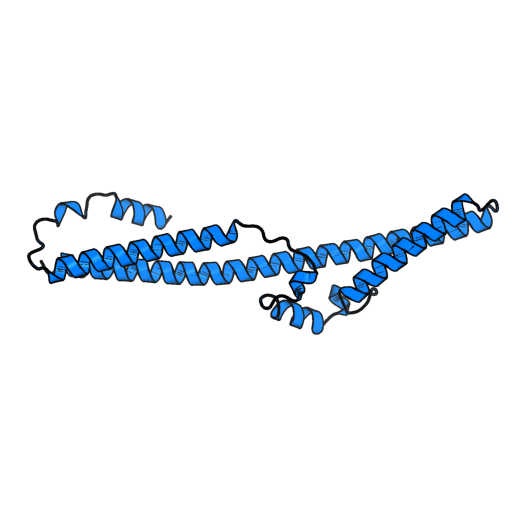LU A 1 114 ? -17.770 3.906 38.387 1.00 86.94 114 GLU A CA 1
ATOM 831 C C . GLU A 1 114 ? -17.140 3.702 39.769 1.00 86.94 114 GLU A C 1
ATOM 833 O O . GLU A 1 114 ? -15.929 3.839 39.936 1.00 86.94 114 GLU A O 1
ATOM 838 N N . ARG A 1 115 ? -17.976 3.411 40.769 1.00 85.94 115 ARG A N 1
ATOM 839 C CA . ARG A 1 115 ? -17.544 3.188 42.164 1.00 85.94 115 ARG A CA 1
ATOM 840 C C . ARG A 1 115 ? -17.747 1.749 42.627 1.00 85.94 115 ARG A C 1
ATOM 842 O O . ARG A 1 115 ? -17.215 1.373 43.662 1.00 85.94 115 ARG A O 1
ATOM 849 N N . ASP A 1 116 ? -18.522 0.980 41.873 1.00 91.81 116 ASP A N 1
ATOM 850 C CA . ASP A 1 116 ? -18.772 -0.435 42.111 1.00 91.81 116 ASP A CA 1
ATOM 851 C C . ASP A 1 116 ? -17.597 -1.274 41.569 1.00 91.81 116 ASP A C 1
ATOM 853 O O . ASP A 1 116 ? -17.236 -1.165 40.390 1.00 91.81 116 ASP A O 1
ATOM 857 N N . GLU A 1 117 ? -16.975 -2.081 42.434 1.00 87.62 117 GLU A N 1
ATOM 858 C CA . GLU A 1 117 ? -15.801 -2.897 42.099 1.00 87.62 117 GLU A CA 1
ATOM 859 C C . GLU A 1 117 ? -16.123 -3.978 41.058 1.00 87.62 117 GLU A C 1
ATOM 861 O O . GLU A 1 117 ? -15.337 -4.180 40.125 1.00 87.62 117 GLU A O 1
ATOM 866 N N . ASP A 1 118 ? -17.302 -4.604 41.138 1.00 88.94 118 ASP A N 1
ATOM 867 C CA . ASP A 1 118 ? -17.703 -5.672 40.216 1.00 88.94 118 ASP A CA 1
ATOM 868 C C . ASP A 1 118 ? -17.948 -5.115 38.806 1.00 88.94 118 ASP A C 1
ATOM 870 O O . ASP A 1 118 ? -17.469 -5.659 37.801 1.00 88.94 118 ASP A O 1
ATOM 874 N N . ARG A 1 119 ? -18.619 -3.959 38.719 1.00 86.31 119 ARG A N 1
ATOM 875 C CA . ARG A 1 119 ? -18.830 -3.245 37.446 1.00 86.31 119 ARG A CA 1
ATOM 876 C C . ARG A 1 119 ? -17.534 -2.684 36.878 1.00 86.31 119 ARG A C 1
ATOM 878 O O . ARG A 1 119 ? -17.325 -2.727 35.664 1.00 86.31 119 ARG A O 1
ATOM 885 N N . SER A 1 120 ? -16.637 -2.195 37.731 1.00 87.38 120 SER A N 1
ATOM 886 C CA . SER A 1 120 ? -15.306 -1.742 37.318 1.00 87.38 120 SER A CA 1
ATOM 887 C C . SER A 1 120 ? -14.486 -2.888 36.711 1.00 87.38 120 SER A C 1
ATOM 889 O O . SER A 1 120 ? -13.846 -2.715 35.667 1.00 87.38 120 SER A O 1
ATOM 891 N N . ALA A 1 121 ? -14.558 -4.091 37.289 1.00 88.94 121 ALA A N 1
ATOM 892 C CA . ALA A 1 121 ? -13.898 -5.281 36.754 1.00 88.94 121 ALA A CA 1
ATOM 893 C C . ALA A 1 121 ? -14.468 -5.714 35.389 1.00 88.94 121 ALA A C 1
ATOM 895 O O . ALA A 1 121 ? -13.715 -6.098 34.487 1.00 88.94 121 ALA A O 1
ATOM 896 N N . GLU A 1 122 ? -15.786 -5.637 35.190 1.00 91.06 122 GLU A N 1
ATOM 897 C CA . GLU A 1 122 ? -16.416 -5.897 33.888 1.00 91.06 122 GLU A CA 1
ATOM 898 C C . GLU A 1 122 ? -16.013 -4.858 32.827 1.00 91.06 122 GLU A C 1
ATOM 900 O O . GLU A 1 122 ? -15.574 -5.224 31.730 1.00 91.06 122 GLU A O 1
ATOM 905 N N . LEU A 1 123 ? -16.061 -3.566 33.164 1.00 86.94 123 LEU A N 1
ATOM 906 C CA . LEU A 1 123 ? -15.651 -2.481 32.267 1.00 86.94 123 LEU A CA 1
ATOM 907 C C . LEU A 1 123 ? -14.170 -2.578 31.879 1.00 86.94 123 LEU A C 1
ATOM 909 O O . LEU A 1 123 ? -13.826 -2.340 30.720 1.00 86.94 123 LEU A O 1
ATOM 913 N N . ASN A 1 124 ? -13.295 -2.981 32.805 1.00 88.69 124 ASN A N 1
ATOM 914 C CA . ASN A 1 124 ? -11.877 -3.221 32.520 1.00 88.69 124 ASN A CA 1
ATOM 915 C C . ASN A 1 124 ? -11.666 -4.366 31.519 1.00 88.69 124 ASN A C 1
ATOM 917 O O . ASN A 1 124 ? -10.839 -4.249 30.606 1.00 88.69 124 ASN A O 1
ATOM 921 N N . ARG A 1 125 ? -12.431 -5.459 31.642 1.00 90.25 125 ARG A N 1
ATOM 922 C CA . ARG A 1 125 ? -12.396 -6.571 30.676 1.00 90.25 125 ARG A CA 1
ATOM 923 C C . ARG A 1 125 ? -12.834 -6.106 29.288 1.00 90.25 125 ARG A C 1
ATOM 925 O O . ARG A 1 125 ? -12.116 -6.339 28.313 1.00 90.25 125 ARG A O 1
ATOM 932 N N . ALA A 1 126 ? -13.941 -5.369 29.202 1.00 84.88 126 ALA A N 1
ATOM 933 C CA . ALA A 1 126 ? -14.425 -4.797 27.945 1.00 84.88 126 ALA A CA 1
ATOM 934 C C . ALA A 1 126 ? -13.419 -3.810 27.320 1.00 84.88 126 ALA A C 1
ATOM 936 O O . ALA A 1 126 ? -13.182 -3.836 26.110 1.00 84.88 126 ALA A O 1
ATOM 937 N N . LEU A 1 127 ? -12.774 -2.970 28.136 1.00 83.12 127 LEU A N 1
ATOM 938 C CA . LEU A 1 127 ? -11.756 -2.020 27.683 1.00 83.12 127 LEU A CA 1
ATOM 939 C C . LEU A 1 127 ? -10.511 -2.732 27.143 1.00 83.12 127 LEU A C 1
ATOM 941 O O . LEU A 1 127 ? -9.950 -2.318 26.127 1.00 83.12 127 LEU A O 1
ATOM 945 N N . THR A 1 128 ? -10.092 -3.815 27.794 1.00 89.62 128 THR A N 1
ATOM 946 C CA . THR A 1 128 ? -8.952 -4.627 27.355 1.00 89.62 128 THR A CA 1
ATOM 947 C C . THR A 1 128 ? -9.236 -5.263 25.998 1.00 89.62 128 THR A C 1
ATOM 949 O O . THR A 1 128 ? -8.431 -5.122 25.077 1.00 89.62 128 THR A O 1
ATOM 952 N N . ALA A 1 129 ? -10.420 -5.858 25.825 1.00 85.94 129 ALA A N 1
ATOM 953 C CA . ALA A 1 129 ? -10.856 -6.397 24.538 1.00 85.94 129 ALA A CA 1
ATOM 954 C C . ALA A 1 129 ? -10.904 -5.313 23.443 1.00 85.94 129 ALA A C 1
ATOM 956 O O . ALA A 1 129 ? -10.395 -5.515 22.338 1.00 85.94 129 ALA A O 1
ATOM 957 N N . ALA A 1 130 ? -11.435 -4.125 23.754 1.00 80.94 130 ALA A N 1
ATOM 958 C CA . ALA A 1 130 ? -11.462 -3.002 22.817 1.00 80.94 130 ALA A CA 1
ATOM 959 C C . ALA A 1 130 ? -10.047 -2.566 22.390 1.00 80.94 130 ALA A C 1
ATOM 961 O O . ALA A 1 130 ? -9.807 -2.333 21.206 1.00 80.94 130 ALA A O 1
ATOM 962 N N . ARG A 1 131 ? -9.088 -2.506 23.324 1.00 82.69 131 ARG A N 1
ATOM 963 C CA . ARG A 1 131 ? -7.682 -2.163 23.035 1.00 82.69 131 ARG A CA 1
ATOM 964 C C . ARG A 1 131 ? -7.002 -3.192 22.135 1.00 82.69 131 ARG A C 1
ATOM 966 O O . ARG A 1 131 ? -6.318 -2.804 21.190 1.00 82.69 131 ARG A O 1
ATOM 973 N N . VAL A 1 132 ? -7.224 -4.480 22.390 1.00 88.00 132 VAL A N 1
ATOM 974 C CA . VAL A 1 132 ? -6.706 -5.571 21.549 1.00 88.00 132 VAL A CA 1
ATOM 975 C C . VAL A 1 132 ? -7.260 -5.464 20.124 1.00 88.00 132 VAL A C 1
ATOM 977 O O . VAL A 1 132 ? -6.498 -5.510 19.157 1.00 88.00 132 VAL A O 1
ATOM 980 N N . ASN A 1 133 ? -8.559 -5.196 19.975 1.00 84.12 133 ASN A N 1
ATOM 981 C CA . ASN A 1 133 ? -9.179 -5.006 18.662 1.00 84.12 133 ASN A CA 1
ATOM 982 C C . ASN A 1 133 ? -8.617 -3.787 17.911 1.00 84.12 133 ASN A C 1
ATOM 984 O O . ASN A 1 133 ? -8.339 -3.885 16.714 1.00 84.12 133 ASN A O 1
ATOM 988 N N . ILE A 1 134 ? -8.371 -2.665 18.602 1.00 82.75 134 ILE A N 1
ATOM 989 C CA . ILE A 1 134 ? -7.697 -1.492 18.014 1.00 82.75 134 ILE A CA 1
ATOM 990 C C . ILE A 1 134 ? -6.294 -1.863 17.522 1.00 82.75 134 ILE A C 1
ATOM 992 O O . ILE A 1 134 ? -5.911 -1.476 16.413 1.00 82.75 134 ILE A O 1
ATOM 996 N N . ALA A 1 135 ? -5.527 -2.609 18.321 1.00 84.44 135 ALA A N 1
ATOM 997 C CA . ALA A 1 135 ? -4.177 -3.028 17.957 1.00 84.44 135 ALA A CA 1
ATOM 998 C C . ALA A 1 135 ? -4.185 -3.908 16.699 1.00 84.44 135 ALA A C 1
ATOM 1000 O O . ALA A 1 135 ? -3.438 -3.634 15.759 1.00 84.44 135 ALA A O 1
ATOM 1001 N N . HIS A 1 136 ? -5.085 -4.893 16.627 1.00 85.94 136 HIS A N 1
ATOM 1002 C CA . HIS A 1 136 ? -5.234 -5.750 15.449 1.00 85.94 136 HIS A CA 1
ATOM 1003 C C . HIS A 1 136 ? -5.654 -4.975 14.197 1.00 85.94 136 HIS A C 1
ATOM 1005 O O . HIS A 1 136 ? -5.063 -5.163 13.132 1.00 85.94 136 HIS A O 1
ATOM 1011 N N . ALA A 1 137 ? -6.637 -4.080 14.307 1.00 81.94 137 ALA A N 1
ATOM 1012 C CA . ALA A 1 137 ? -7.089 -3.275 13.175 1.00 81.94 137 ALA A CA 1
ATOM 1013 C C . ALA A 1 137 ? -5.985 -2.319 12.682 1.00 81.94 137 ALA A C 1
ATOM 1015 O O . ALA A 1 137 ? -5.767 -2.165 11.479 1.00 81.94 137 ALA A O 1
ATOM 1016 N N . THR A 1 138 ? -5.215 -1.735 13.606 1.00 82.44 138 THR A N 1
ATOM 1017 C CA . THR A 1 138 ? -4.084 -0.852 13.279 1.00 82.44 138 THR A CA 1
ATOM 1018 C C . THR A 1 138 ? -2.927 -1.616 12.639 1.00 82.44 138 THR A C 1
ATOM 1020 O O . THR A 1 138 ? -2.345 -1.130 11.670 1.00 82.44 138 THR A O 1
ATOM 1023 N N . ALA A 1 139 ? -2.604 -2.811 13.138 1.00 85.38 139 ALA A N 1
ATOM 1024 C CA . ALA A 1 139 ? -1.574 -3.668 12.559 1.00 85.38 139 ALA A CA 1
ATOM 1025 C C . ALA A 1 139 ? -1.923 -4.061 11.117 1.00 85.38 139 ALA A C 1
ATOM 1027 O O . ALA A 1 139 ? -1.098 -3.883 10.224 1.00 85.38 139 ALA A O 1
ATOM 1028 N N . ARG A 1 140 ? -3.173 -4.476 10.859 1.00 85.31 140 ARG A N 1
ATOM 1029 C CA . ARG A 1 140 ? -3.654 -4.760 9.493 1.00 85.31 140 ARG A CA 1
ATOM 1030 C C . ARG A 1 140 ? -3.570 -3.540 8.585 1.00 85.31 140 ARG A C 1
ATOM 1032 O O . ARG A 1 140 ? -3.094 -3.635 7.459 1.00 85.31 140 ARG A O 1
ATOM 1039 N N . ARG A 1 141 ? -3.961 -2.367 9.089 1.00 84.12 141 ARG A N 1
ATOM 1040 C CA . ARG A 1 141 ? -3.842 -1.106 8.348 1.00 84.12 141 ARG A CA 1
ATOM 1041 C C . ARG A 1 141 ? -2.392 -0.818 7.933 1.00 84.12 141 ARG A C 1
ATOM 1043 O O . ARG A 1 141 ? -2.176 -0.365 6.814 1.00 84.12 141 ARG A O 1
ATOM 1050 N N . ARG A 1 142 ? -1.413 -1.060 8.813 1.00 85.50 142 ARG A N 1
ATOM 1051 C CA . ARG A 1 142 ? 0.019 -0.885 8.502 1.00 85.50 142 ARG A CA 1
ATOM 1052 C C . ARG A 1 142 ? 0.502 -1.905 7.477 1.00 85.50 142 ARG A C 1
ATOM 1054 O O . ARG A 1 142 ? 1.082 -1.492 6.481 1.00 85.50 142 ARG A O 1
ATOM 1061 N N . ALA A 1 143 ? 0.165 -3.180 7.660 1.00 84.88 143 ALA A N 1
ATOM 1062 C CA . ALA A 1 143 ? 0.511 -4.239 6.714 1.00 84.88 143 ALA A CA 1
ATOM 1063 C C . ALA A 1 143 ? -0.018 -3.946 5.297 1.00 84.88 143 ALA A C 1
ATOM 1065 O O . ALA A 1 143 ? 0.689 -4.142 4.314 1.00 84.88 143 ALA A O 1
ATOM 1066 N N . LEU A 1 144 ? -1.233 -3.395 5.178 1.00 85.12 144 LEU A N 1
ATOM 1067 C CA . LEU A 1 144 ? -1.778 -2.958 3.890 1.00 85.12 144 LEU A CA 1
ATOM 1068 C C . LEU A 1 144 ? -0.981 -1.807 3.268 1.00 85.12 144 LEU A C 1
ATOM 1070 O O . LEU A 1 144 ? -0.743 -1.813 2.064 1.00 85.12 144 LEU A O 1
ATOM 1074 N N . VAL A 1 145 ? -0.555 -0.821 4.061 1.00 86.19 145 VAL A N 1
ATOM 1075 C CA . VAL A 1 145 ? 0.287 0.281 3.563 1.00 86.19 145 VAL A CA 1
ATOM 1076 C C . VAL A 1 145 ? 1.646 -0.238 3.096 1.00 86.19 145 VAL A C 1
ATOM 1078 O O . VAL A 1 145 ? 2.115 0.167 2.035 1.00 86.19 145 VAL A O 1
ATOM 1081 N N . GLU A 1 146 ? 2.253 -1.153 3.847 1.00 84.38 146 GLU A N 1
ATOM 1082 C CA . GLU A 1 146 ? 3.517 -1.798 3.480 1.00 84.38 146 GLU A CA 1
ATOM 1083 C C . GLU A 1 146 ? 3.380 -2.611 2.189 1.00 84.38 146 GLU A C 1
ATOM 1085 O O . GLU A 1 146 ? 4.225 -2.503 1.301 1.00 84.38 146 GLU A O 1
ATOM 1090 N N . LEU A 1 147 ? 2.284 -3.359 2.032 1.00 84.50 147 LEU A N 1
ATOM 1091 C CA . LEU A 1 147 ? 1.997 -4.110 0.812 1.00 84.50 147 LEU A CA 1
ATOM 1092 C C . LEU A 1 147 ? 1.831 -3.183 -0.398 1.00 84.50 147 LEU A C 1
ATOM 1094 O O . LEU A 1 147 ? 2.419 -3.432 -1.451 1.00 84.50 147 LEU A O 1
ATOM 1098 N N . VAL A 1 148 ? 1.069 -2.095 -0.246 1.00 84.62 148 VAL A N 1
ATOM 1099 C CA . VAL A 1 148 ? 0.919 -1.070 -1.291 1.00 84.62 148 VAL A CA 1
ATOM 1100 C C . VAL A 1 148 ? 2.280 -0.492 -1.662 1.00 84.62 148 VAL A C 1
ATOM 1102 O O . VAL A 1 148 ? 2.594 -0.381 -2.846 1.00 84.62 148 VAL A O 1
ATOM 1105 N N . HIS A 1 149 ? 3.108 -0.169 -0.669 1.00 82.94 149 HIS A N 1
ATOM 1106 C CA . HIS A 1 149 ? 4.446 0.359 -0.898 1.00 82.94 149 HIS A CA 1
ATOM 1107 C C . HIS A 1 149 ? 5.323 -0.637 -1.672 1.00 82.94 149 HIS A C 1
ATOM 1109 O O . HIS A 1 149 ? 5.920 -0.280 -2.688 1.00 82.94 149 HIS A O 1
ATOM 1115 N N . ALA A 1 150 ? 5.336 -1.910 -1.270 1.00 82.69 150 ALA A N 1
ATOM 1116 C CA . ALA A 1 150 ? 6.085 -2.961 -1.955 1.00 82.69 150 ALA A CA 1
ATOM 1117 C C . ALA A 1 150 ? 5.644 -3.135 -3.421 1.00 82.69 150 ALA A C 1
ATOM 1119 O O . ALA A 1 150 ? 6.482 -3.273 -4.317 1.00 82.69 150 ALA A O 1
ATOM 1120 N N . TRP A 1 151 ? 4.338 -3.072 -3.694 1.00 81.31 151 TRP A N 1
ATOM 1121 C CA . TRP A 1 151 ? 3.804 -3.132 -5.057 1.00 81.31 151 TRP A CA 1
ATOM 1122 C C . TRP A 1 151 ? 4.158 -1.898 -5.890 1.00 81.31 151 TRP A C 1
ATOM 1124 O O . TRP A 1 151 ? 4.544 -2.043 -7.053 1.00 81.31 151 TRP A O 1
ATOM 1134 N N . GLN A 1 152 ? 4.107 -0.700 -5.302 1.00 80.12 152 GLN A N 1
ATOM 1135 C CA . GLN A 1 152 ? 4.556 0.531 -5.962 1.00 80.12 152 GLN A CA 1
ATOM 1136 C C . GLN A 1 152 ? 6.037 0.442 -6.349 1.00 80.12 152 GLN A C 1
ATOM 1138 O O . GLN A 1 152 ? 6.385 0.731 -7.497 1.00 80.12 152 GLN A O 1
ATOM 1143 N N . VAL A 1 153 ? 6.894 -0.034 -5.440 1.00 77.81 153 VAL A N 1
ATOM 1144 C CA . VAL A 1 153 ? 8.326 -0.247 -5.700 1.00 77.81 153 VAL A CA 1
ATOM 1145 C C . VAL A 1 153 ? 8.531 -1.284 -6.804 1.00 77.81 153 VAL A C 1
ATOM 1147 O O . VAL A 1 153 ? 9.292 -1.042 -7.739 1.00 77.81 153 VAL A O 1
ATOM 1150 N N . ARG A 1 154 ? 7.807 -2.410 -6.777 1.00 78.44 154 ARG A N 1
ATOM 1151 C CA . ARG A 1 154 ? 7.883 -3.437 -7.830 1.00 78.44 154 ARG A CA 1
ATOM 1152 C C . ARG A 1 154 ? 7.495 -2.883 -9.204 1.00 78.44 154 ARG A C 1
ATOM 1154 O O . ARG A 1 154 ? 8.176 -3.166 -10.192 1.00 78.44 154 ARG A O 1
ATOM 1161 N N . GLY A 1 155 ? 6.425 -2.093 -9.277 1.00 76.44 155 GLY A N 1
ATOM 1162 C CA . GLY A 1 155 ? 5.976 -1.445 -10.511 1.00 76.44 155 GLY A CA 1
ATOM 1163 C C . GLY A 1 155 ? 6.959 -0.385 -11.017 1.00 76.44 155 GLY A C 1
ATOM 1164 O O . GLY A 1 155 ? 7.205 -0.294 -12.222 1.00 76.44 155 GLY A O 1
ATOM 1165 N N . ALA A 1 156 ? 7.558 0.393 -10.113 1.00 75.00 156 ALA A N 1
ATOM 1166 C CA . ALA A 1 156 ? 8.615 1.347 -10.445 1.00 75.00 156 ALA A CA 1
ATOM 1167 C C . ALA A 1 156 ? 9.868 0.637 -10.978 1.00 75.00 156 ALA A C 1
ATOM 1169 O O . ALA A 1 156 ? 10.367 1.007 -12.036 1.00 75.00 156 ALA A O 1
ATOM 1170 N N . LEU A 1 157 ? 10.313 -0.441 -10.325 1.00 72.69 157 LEU A N 1
ATOM 1171 C CA . LEU A 1 157 ? 11.465 -1.241 -10.754 1.00 72.69 157 LEU A CA 1
ATOM 1172 C C . LEU A 1 157 ? 11.254 -1.894 -12.121 1.00 72.69 157 LEU A C 1
ATOM 1174 O O . LEU A 1 157 ? 12.169 -1.903 -12.942 1.00 72.69 157 LEU A O 1
ATOM 1178 N N . ARG A 1 158 ? 10.057 -2.431 -12.396 1.00 77.19 158 ARG A N 1
ATOM 1179 C CA . ARG A 1 158 ? 9.742 -2.993 -13.721 1.00 77.19 158 ARG A CA 1
ATOM 1180 C C . ARG A 1 158 ? 9.854 -1.938 -14.814 1.00 77.19 158 ARG A C 1
ATOM 1182 O O . ARG A 1 158 ? 10.490 -2.197 -15.831 1.00 77.19 158 ARG A O 1
ATOM 1189 N N . ARG A 1 159 ? 9.281 -0.752 -14.592 1.00 75.75 159 ARG A N 1
ATOM 1190 C CA . ARG A 1 159 ? 9.383 0.361 -15.543 1.00 75.75 159 ARG A CA 1
ATOM 1191 C C . ARG A 1 159 ? 10.832 0.824 -15.704 1.00 75.75 159 ARG A C 1
ATOM 1193 O O . ARG A 1 159 ? 11.297 0.901 -16.835 1.00 75.75 159 ARG A O 1
ATOM 1200 N N . ALA A 1 160 ? 11.567 1.001 -14.608 1.00 71.00 160 ALA A N 1
ATOM 1201 C CA . ALA A 1 160 ? 12.982 1.360 -14.641 1.00 71.00 160 ALA A CA 1
ATOM 1202 C C . ALA A 1 160 ? 13.814 0.345 -15.437 1.00 71.00 160 ALA A C 1
ATOM 1204 O O . ALA A 1 160 ? 14.626 0.740 -16.262 1.00 71.00 160 ALA A O 1
ATOM 1205 N N . ARG A 1 161 ? 13.576 -0.962 -15.262 1.00 77.06 161 ARG A N 1
ATOM 1206 C CA . ARG A 1 161 ? 14.286 -2.019 -16.001 1.00 77.06 161 ARG A CA 1
ATOM 1207 C C . ARG A 1 161 ? 14.037 -1.961 -17.508 1.00 77.06 161 ARG A C 1
ATOM 1209 O O . ARG A 1 161 ? 14.968 -2.143 -18.283 1.00 77.06 161 ARG A O 1
ATOM 1216 N N . VAL A 1 162 ? 12.798 -1.718 -17.931 1.00 77.00 162 VAL A N 1
ATOM 1217 C CA . VAL A 1 162 ? 12.481 -1.563 -19.362 1.00 77.00 162 VAL A CA 1
ATOM 1218 C C . VAL A 1 162 ? 13.179 -0.328 -19.925 1.00 77.00 162 VAL A C 1
ATOM 1220 O O . VAL A 1 162 ? 13.746 -0.369 -21.011 1.00 77.00 162 VAL A O 1
ATOM 1223 N N . GLN A 1 163 ? 13.194 0.758 -19.160 1.00 75.94 163 GLN A N 1
ATOM 1224 C CA . GLN A 1 163 ? 13.756 2.033 -19.592 1.00 75.94 163 GLN A CA 1
ATOM 1225 C C . GLN A 1 163 ? 15.286 2.003 -19.640 1.00 75.94 163 GLN A C 1
ATOM 1227 O O . GLN A 1 163 ? 15.874 2.540 -20.574 1.00 75.94 163 GLN A O 1
ATOM 1232 N N . THR A 1 164 ? 15.942 1.301 -18.713 1.00 72.75 164 THR A N 1
ATOM 1233 C CA . THR A 1 164 ? 17.390 1.061 -18.785 1.00 72.75 164 THR A CA 1
ATOM 1234 C C . THR A 1 164 ? 17.761 0.126 -19.931 1.00 72.75 164 THR A C 1
ATOM 1236 O O . THR A 1 164 ? 18.777 0.357 -20.581 1.00 72.75 164 THR A O 1
ATOM 1239 N N . MET A 1 165 ? 16.935 -0.881 -20.242 1.00 74.94 165 MET A N 1
ATOM 1240 C CA . MET A 1 165 ? 17.125 -1.714 -21.435 1.00 74.94 165 MET A CA 1
ATOM 1241 C C . MET A 1 165 ? 17.020 -0.887 -22.722 1.00 74.94 165 MET A C 1
ATOM 1243 O O . MET A 1 165 ? 17.913 -0.969 -23.563 1.00 74.94 165 MET A O 1
ATOM 1247 N N . LEU A 1 166 ? 15.997 -0.039 -22.851 1.00 76.00 166 LEU A N 1
ATOM 1248 C CA . LEU A 1 166 ? 15.847 0.866 -23.997 1.00 76.00 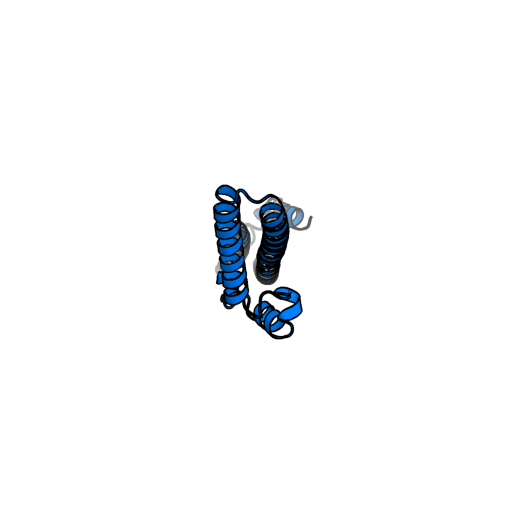166 LEU A CA 1
ATOM 1249 C C . LEU A 1 166 ? 17.018 1.847 -24.112 1.00 76.00 166 LEU A C 1
ATOM 1251 O O . LEU A 1 166 ? 17.575 2.007 -25.195 1.00 76.00 166 LEU A O 1
ATOM 1255 N N . ALA A 1 167 ? 17.441 2.447 -22.998 1.00 69.88 167 ALA A N 1
ATOM 1256 C CA . ALA A 1 167 ? 18.609 3.320 -22.973 1.00 69.88 167 ALA A CA 1
ATOM 1257 C C . ALA A 1 167 ? 19.883 2.578 -23.408 1.00 69.88 167 ALA A C 1
ATOM 1259 O O . ALA A 1 167 ? 20.651 3.099 -24.213 1.00 69.88 167 ALA A O 1
ATOM 1260 N N . SER A 1 168 ? 20.093 1.344 -22.934 1.00 70.06 168 SER A N 1
ATOM 1261 C CA . SER A 1 168 ? 21.248 0.531 -23.333 1.00 70.06 168 SER A CA 1
ATOM 1262 C C . SER A 1 168 ? 21.240 0.197 -24.824 1.00 70.06 168 SER A C 1
ATOM 1264 O O . SER A 1 168 ? 22.279 0.290 -25.473 1.00 70.06 168 SER A O 1
ATOM 1266 N N . LEU A 1 169 ? 20.067 -0.113 -25.385 1.00 76.12 169 LEU A N 1
ATOM 1267 C CA . LEU A 1 169 ? 19.904 -0.358 -26.813 1.00 76.12 169 LEU A CA 1
ATOM 1268 C C . LEU A 1 169 ? 20.257 0.894 -27.619 1.00 76.12 169 LEU A C 1
ATOM 1270 O O . LEU A 1 169 ? 20.995 0.801 -28.594 1.00 76.12 169 LEU A O 1
ATOM 1274 N N . LEU A 1 170 ? 19.786 2.063 -27.178 1.00 73.62 170 LEU A N 1
ATOM 1275 C CA . LEU A 1 170 ? 20.082 3.338 -27.826 1.00 73.62 170 LEU A CA 1
ATOM 1276 C C . LEU A 1 170 ? 21.590 3.631 -27.838 1.00 73.62 170 LEU A C 1
ATOM 1278 O O . LEU A 1 170 ? 22.129 4.035 -28.864 1.00 73.62 170 LEU A O 1
ATOM 1282 N N . VAL A 1 171 ? 22.285 3.366 -26.728 1.00 72.50 171 VAL A N 1
ATOM 1283 C CA . VAL A 1 171 ? 23.746 3.528 -26.640 1.00 72.50 171 VAL A CA 1
ATOM 1284 C C . VAL A 1 171 ? 24.474 2.571 -27.585 1.00 72.50 171 VAL A C 1
ATOM 1286 O O . VAL A 1 171 ? 25.387 3.003 -28.282 1.00 72.50 171 VAL A O 1
ATOM 1289 N N . VAL A 1 172 ? 24.069 1.297 -27.651 1.00 73.62 172 VAL A N 1
ATOM 1290 C CA . VAL A 1 172 ? 24.678 0.315 -28.568 1.00 73.62 172 VAL A CA 1
ATOM 1291 C C . VAL A 1 172 ? 24.481 0.736 -30.022 1.00 73.62 172 VAL A C 1
ATOM 1293 O O . VAL A 1 172 ? 25.441 0.737 -30.784 1.00 73.62 172 VAL A O 1
ATOM 1296 N N . VAL A 1 173 ? 23.268 1.147 -30.399 1.00 74.06 173 VAL A N 1
ATOM 1297 C CA . VAL A 1 173 ? 22.977 1.632 -31.756 1.00 74.06 173 VAL A CA 1
ATOM 1298 C C . VAL A 1 173 ? 23.812 2.872 -32.081 1.00 74.06 173 VAL A C 1
ATOM 1300 O O . VAL A 1 173 ? 24.439 2.917 -33.134 1.00 74.06 173 VAL A O 1
ATOM 1303 N N . GLY A 1 174 ? 23.885 3.847 -31.169 1.00 69.12 174 GLY A N 1
ATOM 1304 C CA . GLY A 1 174 ? 24.706 5.048 -31.351 1.00 69.12 174 GLY A CA 1
ATOM 1305 C C . GLY A 1 174 ? 26.198 4.737 -31.513 1.00 69.12 174 GLY A C 1
ATOM 1306 O O . GLY A 1 174 ? 26.846 5.294 -32.395 1.00 69.12 174 GLY A O 1
ATOM 1307 N N . ALA A 1 175 ? 26.733 3.807 -30.716 1.00 69.94 175 ALA A N 1
ATOM 1308 C CA . ALA A 1 175 ? 28.127 3.375 -30.807 1.00 69.94 175 ALA A CA 1
ATOM 1309 C C . ALA A 1 175 ? 28.425 2.635 -32.120 1.00 69.94 175 ALA A C 1
ATOM 1311 O O . ALA A 1 175 ? 29.449 2.892 -32.745 1.00 69.94 175 ALA A O 1
ATOM 1312 N N . VAL A 1 176 ? 27.522 1.753 -32.560 1.00 74.50 176 VAL A N 1
ATOM 1313 C CA . VAL A 1 176 ? 27.651 1.037 -33.839 1.00 74.50 176 VAL A CA 1
ATOM 1314 C C . VAL A 1 176 ? 27.646 2.018 -35.011 1.00 74.50 176 VAL A C 1
ATOM 1316 O O . VAL A 1 176 ? 28.512 1.921 -35.872 1.00 74.50 176 VAL A O 1
ATOM 1319 N N . LEU A 1 177 ? 26.732 2.994 -35.018 1.00 67.62 177 LEU A N 1
ATOM 1320 C CA . LEU A 1 177 ? 26.684 4.033 -36.054 1.00 67.62 177 LEU A CA 1
ATOM 1321 C C . LEU A 1 177 ? 27.956 4.888 -36.081 1.00 67.62 177 LEU A C 1
ATOM 1323 O O . LEU A 1 177 ? 28.462 5.188 -37.158 1.00 67.62 177 LEU A O 1
ATOM 1327 N N . PHE A 1 178 ? 28.488 5.250 -34.910 1.00 65.88 178 PHE A N 1
ATOM 1328 C CA . PHE A 1 178 ? 29.746 5.989 -34.811 1.00 65.88 178 PHE A CA 1
ATOM 1329 C C . PHE A 1 178 ? 30.920 5.190 -35.389 1.00 65.88 178 PHE A C 1
ATOM 1331 O O . PHE A 1 178 ? 31.685 5.735 -36.179 1.00 65.88 178 PHE A O 1
ATOM 1338 N N . LEU A 1 179 ? 31.036 3.905 -35.031 1.00 69.25 179 LEU A N 1
ATOM 1339 C CA . LEU A 1 179 ? 32.096 3.021 -35.525 1.00 69.25 179 LEU A CA 1
ATOM 1340 C C . LEU A 1 179 ? 32.003 2.799 -37.036 1.00 69.25 179 LEU A C 1
ATOM 1342 O O . LEU A 1 179 ? 33.006 2.952 -37.716 1.00 69.25 179 LEU A O 1
ATOM 1346 N N . LEU A 1 180 ? 30.813 2.525 -37.579 1.00 69.69 180 LEU A N 1
ATOM 1347 C CA . LEU A 1 180 ? 30.601 2.409 -39.031 1.00 69.69 180 LEU A CA 1
ATOM 1348 C C . LEU A 1 180 ? 31.068 3.665 -39.780 1.00 69.69 180 LEU A C 1
ATOM 1350 O O . LEU A 1 180 ? 31.747 3.561 -40.793 1.00 69.69 180 LEU A O 1
ATOM 1354 N N . ALA A 1 181 ? 30.770 4.846 -39.238 1.00 64.06 181 ALA A N 1
ATOM 1355 C CA . ALA A 1 181 ? 31.198 6.119 -39.814 1.00 64.06 181 ALA A CA 1
ATOM 1356 C C . ALA A 1 181 ? 32.708 6.390 -39.689 1.00 64.06 181 ALA A C 1
ATOM 1358 O O . ALA A 1 181 ? 33.222 7.289 -40.347 1.00 64.06 181 ALA A O 1
ATOM 1359 N N . THR A 1 182 ? 33.413 5.661 -38.818 1.00 60.59 182 THR A N 1
ATOM 1360 C CA . THR A 1 182 ? 34.867 5.795 -38.630 1.00 60.59 182 THR A CA 1
ATOM 1361 C C . THR A 1 182 ? 35.684 4.659 -39.253 1.00 60.59 182 THR A C 1
ATOM 1363 O O . THR A 1 182 ? 36.888 4.840 -39.408 1.00 60.59 182 THR A O 1
ATOM 1366 N N . ASP A 1 183 ? 35.067 3.530 -39.623 1.00 58.06 183 ASP A N 1
ATOM 1367 C CA . ASP A 1 183 ? 35.739 2.342 -40.187 1.00 58.06 183 ASP A CA 1
ATOM 1368 C C . ASP A 1 183 ? 35.746 2.322 -41.733 1.00 58.06 183 ASP A C 1
ATOM 1370 O O . ASP A 1 183 ? 36.632 1.720 -42.335 1.00 58.06 183 ASP A O 1
ATOM 1374 N N . GLU A 1 184 ? 34.824 3.031 -42.403 1.00 45.69 184 GLU A N 1
ATOM 1375 C CA . GLU A 1 184 ? 34.820 3.187 -43.875 1.00 45.69 184 GLU A CA 1
ATOM 1376 C C . GLU A 1 184 ? 35.707 4.349 -44.403 1.00 45.69 184 GLU A C 1
ATOM 1378 O O . GLU A 1 184 ? 35.628 4.698 -45.583 1.00 45.69 184 GLU A O 1
ATOM 1383 N N . GLY A 1 185 ? 36.594 4.922 -43.570 1.00 40.78 185 GLY A N 1
ATOM 1384 C CA . GLY A 1 185 ? 37.544 6.002 -43.925 1.00 40.78 185 GLY A CA 1
ATOM 1385 C C . GLY A 1 185 ? 39.023 5.632 -43.806 1.00 40.78 185 GLY A C 1
ATOM 1386 O O . GLY A 1 185 ? 39.412 4.887 -42.878 1.00 40.78 185 GLY A O 1
#

Secondary structure (DSSP, 8-state):
-HHHHHHHHHHSSSTTTSTT----HHHHHHHHHHHHHHHHHHHHHHHHHHHHTS-----GGGGGSGGGHHHHHHHHHSHHHHHGGG-SSHHHHHHHHHHHHHHHHHHHHHHTT---HHHHHHHHHHHHHHHHHHHHHHHHHHHHHHHHHHHHHHHHHHHHHHHHHHHHHHHHHHHHHHHHHHH--

Radius of gyration: 30.68 Å; chains: 1; bounding box: 62×28×88 Å